Protein AF-A0A7U3GPY8-F1 (afdb_monomer)

Foldseek 3Di:
DVVVVVVVVVLQVLLVLLLLLLVLLQVVLVVQLVLLVVVLVVLVVVVVCCVVVVPDDDPVNVVVSVCSVVSVVLNVLSVVLNVLSVLSNVLSVCSNVDVDDDLVSLVSLLVSLVSSVVSVVVNVVPDDSPPVPDCRNVSSSVSSNVSSVVSNVVVVVLVPPPQPPWDFFDLVCLVVLLVCQQPPPLLPFAEEKEKEAQPCALLLLVSVCSSCVVNLVRYQEYEYEYAPPHCDPVRVVSVVVSQVVSVVVNYHYWYWHFDPVLSVVDPWIWMAGPRWIWTADHSSCRNNDRDIIGTDDRVVVVVSRVVRVVVTGTPVCPVVDPDD

pLDDT: mean 88.98, std 12.18, range [40.62, 98.38]

Structure (mmCIF, N/CA/C/O backbone):
data_AF-A0A7U3GPY8-F1
#
_entry.id   AF-A0A7U3GPY8-F1
#
loop_
_atom_site.group_PDB
_atom_site.id
_atom_site.type_symbol
_atom_site.label_atom_id
_atom_site.label_alt_id
_atom_site.label_comp_id
_atom_site.label_asym_id
_atom_site.label_entity_id
_atom_site.label_seq_id
_atom_site.pdbx_PDB_ins_code
_atom_site.Cartn_x
_atom_site.Cartn_y
_atom_site.Cartn_z
_atom_site.occupancy
_atom_site.B_iso_or_equiv
_atom_site.auth_seq_id
_atom_site.auth_comp_id
_atom_site.auth_asym_id
_atom_site.auth_atom_id
_atom_site.pdbx_PDB_model_num
ATOM 1 N N . MET A 1 1 ? 7.330 3.779 18.778 1.00 48.59 1 MET A N 1
ATOM 2 C CA . MET A 1 1 ? 7.758 5.033 18.104 1.00 48.59 1 MET A CA 1
ATOM 3 C C . MET A 1 1 ? 8.942 4.824 17.146 1.00 48.59 1 MET A C 1
ATOM 5 O O . MET A 1 1 ? 8.905 5.386 16.060 1.00 48.59 1 MET A O 1
ATOM 9 N N . GLN A 1 2 ? 9.934 3.977 17.469 1.00 42.12 2 GLN A N 1
ATOM 10 C CA . GLN A 1 2 ? 11.075 3.664 16.579 1.00 42.12 2 GLN A CA 1
ATOM 11 C C . GLN A 1 2 ? 10.687 3.025 15.224 1.00 42.12 2 GLN A C 1
ATOM 13 O O . GLN A 1 2 ? 11.275 3.368 14.202 1.00 42.12 2 GLN A O 1
ATOM 18 N N . ASP A 1 3 ? 9.637 2.199 15.172 1.00 51.53 3 ASP A N 1
ATOM 19 C CA . ASP A 1 3 ? 9.196 1.549 13.921 1.00 51.53 3 ASP A CA 1
ATOM 20 C C . ASP A 1 3 ? 8.605 2.495 12.865 1.00 51.53 3 ASP A C 1
ATOM 22 O O . ASP A 1 3 ? 8.633 2.199 11.669 1.00 51.53 3 ASP A O 1
ATOM 26 N N . ASN A 1 4 ? 8.081 3.653 13.275 1.00 49.34 4 ASN A N 1
ATOM 27 C CA . ASN A 1 4 ? 7.555 4.634 12.323 1.00 49.34 4 ASN A CA 1
ATOM 28 C C . ASN A 1 4 ? 8.672 5.485 11.702 1.00 49.34 4 ASN A C 1
ATOM 30 O O . ASN A 1 4 ? 8.526 5.940 10.569 1.00 49.34 4 ASN A O 1
ATOM 34 N N . LEU A 1 5 ? 9.803 5.644 12.399 1.00 56.28 5 LEU A N 1
ATOM 35 C CA . LEU A 1 5 ? 10.971 6.363 11.885 1.00 56.28 5 LEU A CA 1
ATOM 36 C C . LEU A 1 5 ? 11.730 5.534 10.836 1.00 56.28 5 LEU A C 1
ATOM 38 O O . LEU A 1 5 ? 12.141 6.078 9.810 1.00 56.28 5 LEU A O 1
ATOM 42 N N . SER A 1 6 ? 11.847 4.212 11.023 1.00 66.69 6 SER A N 1
ATOM 43 C CA . SER A 1 6 ? 12.538 3.343 10.054 1.00 66.69 6 SER A CA 1
ATOM 44 C C . SER A 1 6 ? 11.786 3.230 8.718 1.00 66.69 6 SER A C 1
ATOM 46 O O . SER A 1 6 ? 12.400 3.229 7.650 1.00 66.69 6 SER A O 1
ATOM 48 N N . LYS A 1 7 ? 10.444 3.214 8.753 1.00 67.44 7 LYS A N 1
ATOM 49 C CA . LYS A 1 7 ? 9.600 3.131 7.548 1.00 67.44 7 LYS A CA 1
ATOM 50 C C . LYS A 1 7 ? 9.721 4.361 6.646 1.00 67.44 7 LYS A C 1
ATOM 52 O O . LYS A 1 7 ? 9.674 4.204 5.429 1.00 67.44 7 LYS A O 1
ATOM 57 N N . GLY A 1 8 ? 9.876 5.556 7.220 1.00 73.94 8 GLY A N 1
ATOM 58 C CA . GLY A 1 8 ? 10.050 6.792 6.449 1.00 73.94 8 GLY A CA 1
ATOM 59 C C . GLY A 1 8 ? 11.396 6.851 5.724 1.00 73.94 8 GLY A C 1
ATOM 60 O O . GLY A 1 8 ? 11.444 7.196 4.546 1.00 73.94 8 GLY A O 1
ATOM 61 N N . SER A 1 9 ? 12.470 6.438 6.406 1.00 79.44 9 SER A N 1
ATOM 62 C CA . SER A 1 9 ? 13.831 6.448 5.854 1.00 79.44 9 SER A CA 1
ATOM 63 C C . SER A 1 9 ? 13.977 5.524 4.637 1.00 79.44 9 SER A C 1
ATOM 65 O O . SER A 1 9 ? 14.490 5.932 3.596 1.00 79.44 9 SER A O 1
ATOM 67 N N . ASN A 1 10 ? 13.432 4.304 4.716 1.00 84.88 10 ASN A N 1
ATOM 68 C CA . ASN A 1 10 ? 13.541 3.333 3.623 1.00 84.88 10 ASN A CA 1
ATOM 69 C C . ASN A 1 10 ? 12.823 3.795 2.344 1.00 84.88 10 ASN A C 1
ATOM 71 O O . ASN A 1 10 ? 13.328 3.568 1.248 1.00 84.88 10 ASN A O 1
ATOM 75 N N . HIS A 1 11 ? 11.676 4.475 2.469 1.00 86.31 11 HIS A N 1
ATOM 76 C CA . HIS A 1 11 ? 10.953 5.020 1.310 1.00 86.31 11 HIS A CA 1
ATOM 77 C C . HIS A 1 11 ? 11.729 6.127 0.607 1.00 86.31 11 HIS A C 1
ATOM 79 O O . HIS A 1 11 ? 11.820 6.127 -0.618 1.00 86.31 11 HIS A O 1
ATOM 85 N N . ALA A 1 12 ? 12.346 7.028 1.372 1.00 90.00 12 ALA A N 1
ATOM 86 C CA . ALA A 1 12 ? 13.169 8.088 0.805 1.00 90.00 12 ALA A CA 1
ATOM 87 C C . ALA A 1 12 ? 14.353 7.511 0.015 1.00 90.00 12 ALA A C 1
ATOM 89 O O . ALA A 1 12 ? 14.583 7.910 -1.124 1.00 90.00 12 ALA A O 1
ATOM 90 N N . ILE A 1 13 ? 15.057 6.520 0.574 1.00 92.44 13 ILE A N 1
ATOM 91 C CA . ILE A 1 13 ? 16.188 5.863 -0.100 1.00 92.44 13 ILE A CA 1
ATOM 92 C C . ILE A 1 13 ? 15.749 5.242 -1.434 1.00 92.44 13 ILE A C 1
ATOM 94 O O . ILE A 1 13 ? 16.441 5.408 -2.439 1.00 92.44 13 ILE A O 1
ATOM 98 N N . LEU A 1 14 ? 14.589 4.575 -1.477 1.00 92.69 14 LEU A N 1
ATOM 99 C CA . LEU A 1 14 ? 14.055 3.991 -2.713 1.00 92.69 14 LEU A CA 1
ATOM 100 C C . LEU A 1 14 ? 13.701 5.057 -3.752 1.00 92.69 14 LEU A C 1
ATOM 102 O O . LEU A 1 14 ? 14.066 4.908 -4.918 1.00 92.69 14 LEU A O 1
ATOM 106 N N . ALA A 1 15 ? 13.048 6.143 -3.330 1.00 94.00 15 ALA A N 1
ATOM 107 C CA . ALA A 1 15 ? 12.698 7.259 -4.203 1.00 94.00 15 ALA A CA 1
ATOM 108 C C . ALA A 1 15 ? 13.946 7.909 -4.820 1.00 94.00 15 ALA A C 1
ATOM 110 O O . ALA A 1 15 ? 14.018 8.066 -6.039 1.00 94.00 15 ALA A O 1
ATOM 111 N N . TYR 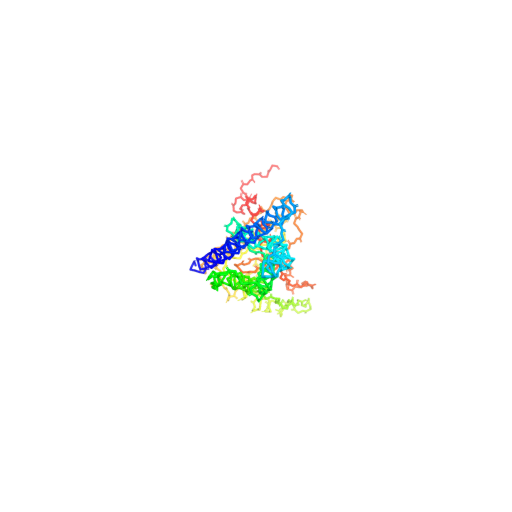A 1 16 ? 14.964 8.208 -4.006 1.00 95.75 16 TYR A N 1
ATOM 112 C CA . TYR A 1 16 ? 16.235 8.750 -4.493 1.00 95.75 16 TYR A CA 1
ATOM 113 C C . TYR A 1 16 ? 16.960 7.780 -5.426 1.00 95.75 16 TYR A C 1
ATOM 115 O O . TYR A 1 16 ? 17.493 8.210 -6.446 1.00 95.75 16 TYR A O 1
ATOM 123 N N . SER A 1 17 ? 16.945 6.481 -5.121 1.00 95.62 17 SER A N 1
ATOM 124 C CA . SER A 1 17 ? 17.581 5.466 -5.971 1.00 95.62 17 SER A CA 1
ATOM 125 C C . SER A 1 17 ? 16.910 5.381 -7.343 1.00 95.62 17 SER A C 1
ATOM 127 O O . SER A 1 17 ? 17.598 5.358 -8.361 1.00 95.62 17 SER A O 1
ATOM 129 N N . ALA A 1 18 ? 15.574 5.389 -7.386 1.00 96.19 18 ALA A N 1
ATOM 130 C CA . ALA A 1 18 ? 14.813 5.379 -8.633 1.00 96.19 18 ALA A CA 1
ATOM 131 C C . ALA A 1 18 ? 15.004 6.672 -9.443 1.00 96.19 18 ALA A C 1
ATOM 133 O O . ALA A 1 18 ? 15.190 6.622 -10.658 1.00 96.19 18 ALA A O 1
ATOM 134 N N . LEU A 1 19 ? 15.009 7.829 -8.773 1.00 97.12 19 LEU A N 1
ATOM 135 C CA . LEU A 1 19 ? 15.244 9.120 -9.418 1.00 97.12 19 LEU A CA 1
ATOM 136 C C . LEU A 1 19 ? 16.649 9.188 -10.030 1.00 97.12 19 LEU A C 1
ATOM 138 O O . LEU A 1 19 ? 16.802 9.585 -11.185 1.00 97.12 19 LEU A O 1
ATOM 142 N N . LEU A 1 20 ? 17.664 8.752 -9.279 1.00 97.38 20 LEU A N 1
ATOM 143 C CA . LEU A 1 20 ? 19.046 8.693 -9.745 1.00 97.38 20 LEU A CA 1
ATOM 144 C C . LEU A 1 20 ? 19.200 7.722 -10.923 1.00 97.38 20 LEU A C 1
ATOM 146 O O . LEU A 1 20 ? 19.876 8.056 -11.893 1.00 97.38 20 LEU A O 1
ATOM 150 N N . ALA A 1 21 ? 18.539 6.561 -10.875 1.00 97.62 21 ALA A N 1
ATOM 151 C CA . ALA A 1 21 ? 18.513 5.603 -11.979 1.00 97.62 21 ALA A CA 1
ATOM 152 C C . ALA A 1 21 ? 17.989 6.236 -13.277 1.00 97.62 21 ALA A C 1
ATOM 154 O O . ALA A 1 21 ? 18.652 6.161 -14.312 1.00 97.62 21 ALA A O 1
ATOM 155 N N . GLY A 1 22 ? 16.831 6.905 -13.215 1.00 97.06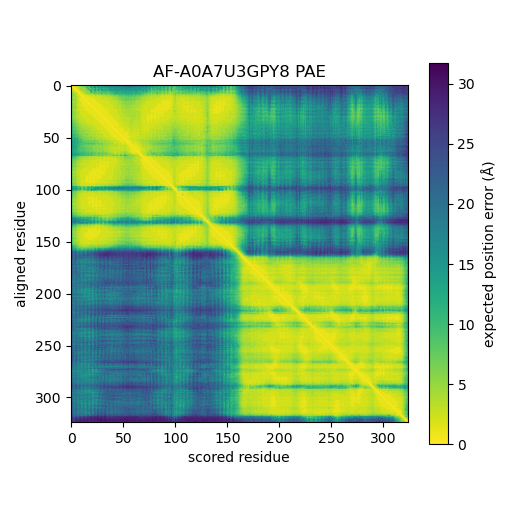 22 GLY A N 1
ATOM 156 C CA . GLY A 1 22 ? 16.253 7.606 -14.363 1.00 97.06 22 GLY A CA 1
ATOM 157 C C . GLY A 1 22 ? 17.126 8.757 -14.865 1.00 97.06 22 GLY A C 1
ATOM 158 O O . GLY A 1 22 ? 17.307 8.913 -16.068 1.00 97.06 22 GLY A O 1
ATOM 159 N N . PHE A 1 23 ? 17.732 9.522 -13.954 1.00 97.62 23 PHE A N 1
ATOM 160 C CA . PHE A 1 23 ? 18.622 10.626 -14.311 1.00 97.62 23 PHE A CA 1
ATOM 161 C C . PHE A 1 23 ? 19.884 10.146 -15.044 1.00 97.62 23 PHE A C 1
ATOM 163 O O . PHE A 1 23 ? 20.242 10.700 -16.083 1.00 97.62 23 PHE A O 1
ATOM 170 N N . ILE A 1 24 ? 20.524 9.078 -14.554 1.00 96.31 24 ILE A N 1
ATOM 171 C CA . ILE A 1 24 ? 21.674 8.450 -15.221 1.00 96.31 24 ILE A CA 1
ATOM 172 C C . ILE A 1 24 ? 21.273 7.931 -16.608 1.00 96.31 24 ILE A C 1
ATOM 174 O O . ILE A 1 24 ? 22.008 8.154 -17.572 1.00 96.31 24 ILE A O 1
ATOM 178 N N . ALA A 1 25 ? 20.114 7.273 -16.723 1.00 96.50 25 ALA A N 1
ATOM 179 C CA . ALA A 1 25 ? 19.605 6.776 -18.000 1.00 96.50 25 ALA A CA 1
ATOM 180 C C . ALA A 1 25 ? 19.389 7.919 -19.008 1.00 96.50 25 ALA A C 1
ATOM 182 O O . ALA A 1 25 ? 19.858 7.824 -20.139 1.00 96.50 25 ALA A O 1
ATOM 183 N N . MET A 1 26 ? 18.774 9.031 -18.586 1.00 97.31 26 MET A N 1
ATOM 184 C CA . MET A 1 26 ? 18.559 10.207 -19.438 1.00 97.31 26 MET A CA 1
ATOM 185 C C . MET A 1 26 ? 19.869 10.852 -19.895 1.00 97.31 26 MET A C 1
ATOM 187 O O . MET A 1 26 ? 20.029 11.135 -21.078 1.00 97.31 26 MET A O 1
ATOM 191 N N . LEU A 1 27 ? 20.819 11.079 -18.980 1.00 95.50 27 LEU A N 1
ATOM 192 C CA . LEU A 1 27 ? 22.122 11.650 -19.343 1.00 95.50 27 LEU A CA 1
ATOM 193 C C . LEU A 1 27 ? 22.871 10.763 -20.342 1.00 95.50 27 LEU A C 1
ATOM 195 O O . LEU A 1 27 ? 23.471 11.270 -21.288 1.00 95.50 27 LEU A O 1
ATOM 199 N N . SER A 1 28 ? 22.812 9.447 -20.136 1.00 93.81 28 SER A N 1
ATOM 200 C CA . SER A 1 28 ? 23.431 8.473 -21.035 1.00 93.81 28 SER A CA 1
ATOM 201 C C . SER A 1 28 ? 22.791 8.517 -22.421 1.00 93.81 28 SER A C 1
ATOM 203 O O . SER A 1 28 ? 23.498 8.555 -23.423 1.00 93.81 28 SER A O 1
ATOM 205 N N . ASP A 1 29 ? 21.460 8.554 -22.482 1.00 95.25 29 ASP A N 1
ATOM 206 C CA . ASP A 1 29 ? 20.716 8.615 -23.737 1.00 95.25 29 ASP A CA 1
ATOM 207 C C . ASP A 1 29 ? 21.015 9.895 -24.532 1.00 95.25 29 ASP A C 1
ATOM 209 O O . ASP A 1 29 ? 21.385 9.824 -25.704 1.00 95.25 29 ASP A O 1
ATOM 213 N N . PHE A 1 30 ? 20.981 11.065 -23.881 1.00 95.56 30 PHE A N 1
ATOM 214 C CA . PHE A 1 30 ? 21.333 12.331 -24.532 1.00 95.56 30 PHE A CA 1
ATOM 215 C C . PHE A 1 30 ? 22.766 12.342 -25.060 1.00 95.56 30 PHE A C 1
ATOM 217 O O . PHE A 1 30 ? 23.016 12.847 -26.156 1.00 95.56 30 PHE A O 1
ATOM 224 N N . TYR A 1 31 ? 23.702 11.765 -24.308 1.00 93.50 31 TYR A N 1
ATOM 225 C CA . TYR A 1 31 ? 25.086 11.636 -24.743 1.00 93.50 31 TYR A CA 1
ATOM 226 C C . TYR A 1 31 ? 25.205 10.791 -26.022 1.00 93.50 31 TYR A C 1
ATOM 228 O O . TYR A 1 31 ? 25.832 11.223 -26.993 1.00 93.50 31 TYR A O 1
ATOM 236 N N . TYR A 1 32 ? 24.559 9.620 -26.064 1.00 93.06 32 TYR A N 1
ATOM 237 C CA . TYR A 1 32 ? 24.559 8.770 -27.256 1.00 93.06 32 TYR A CA 1
ATOM 238 C C . TYR A 1 32 ? 23.877 9.445 -28.445 1.00 93.06 32 TYR A C 1
ATOM 240 O O . TYR A 1 32 ? 24.425 9.437 -29.550 1.00 93.06 32 TYR A O 1
ATOM 248 N N . MET A 1 33 ? 22.730 10.086 -28.216 1.00 94.69 33 MET A N 1
ATOM 249 C CA . MET A 1 33 ? 22.005 10.824 -29.246 1.00 94.69 33 MET A CA 1
ATOM 250 C C . MET A 1 33 ? 22.871 11.939 -29.841 1.00 94.69 33 MET A C 1
ATOM 252 O O . MET A 1 33 ? 22.916 12.086 -31.062 1.00 94.69 33 MET A O 1
ATOM 256 N N . GLN A 1 34 ? 23.607 12.688 -29.012 1.00 94.19 34 GLN A N 1
ATOM 257 C CA . GLN A 1 34 ? 24.506 13.750 -29.465 1.00 94.19 34 GLN A CA 1
ATOM 258 C C . GLN A 1 34 ? 25.639 13.207 -30.344 1.00 94.19 34 GLN A C 1
ATOM 260 O O . GLN A 1 34 ? 25.865 13.725 -31.440 1.00 94.19 34 GLN A O 1
ATOM 265 N N . ILE A 1 35 ? 26.335 12.157 -29.895 1.00 91.62 35 ILE A N 1
ATOM 266 C CA . ILE A 1 35 ? 27.461 11.570 -30.638 1.00 91.62 35 ILE A CA 1
ATOM 267 C C . ILE A 1 35 ? 27.006 10.981 -31.967 1.00 91.62 35 ILE A C 1
ATOM 269 O O . ILE A 1 35 ? 27.618 11.234 -33.005 1.00 91.62 35 ILE A O 1
ATOM 273 N N . LEU A 1 36 ? 25.925 10.206 -31.952 1.00 92.12 36 LEU A N 1
ATOM 274 C CA . LEU A 1 36 ? 25.410 9.571 -33.157 1.00 92.12 36 LEU A CA 1
ATOM 275 C C . LEU A 1 36 ? 24.860 10.608 -34.142 1.00 92.12 36 LEU A C 1
ATOM 277 O O . LEU A 1 36 ? 25.140 10.517 -35.336 1.00 92.12 36 LEU A O 1
ATOM 281 N N . SER A 1 37 ? 24.159 11.636 -33.656 1.00 92.44 37 SER A N 1
ATOM 282 C CA . SER A 1 37 ? 23.660 12.726 -34.506 1.00 92.44 37 SER A CA 1
ATOM 283 C C . SER A 1 37 ? 24.797 13.503 -35.165 1.00 92.44 37 SER A C 1
ATOM 285 O O . SER A 1 37 ? 24.710 13.818 -36.353 1.00 92.44 37 SER A O 1
ATOM 287 N N . TYR A 1 38 ? 25.882 13.771 -34.430 1.00 92.38 38 TYR A N 1
ATOM 288 C CA . TYR A 1 38 ? 27.077 14.399 -34.992 1.00 92.38 38 TYR A CA 1
ATOM 289 C C . TYR A 1 38 ? 27.682 13.543 -36.113 1.00 92.38 38 TYR A C 1
ATOM 291 O O . TYR A 1 38 ? 27.933 14.051 -37.206 1.00 92.38 38 TYR A O 1
ATOM 299 N N . SER A 1 39 ? 27.829 12.236 -35.882 1.00 89.75 39 SER A N 1
ATOM 300 C CA . SER A 1 39 ? 28.343 11.291 -36.880 1.00 89.75 39 SER A CA 1
ATOM 301 C C . SER A 1 39 ? 27.469 11.234 -38.139 1.00 89.75 39 SER A C 1
ATOM 303 O O . SER A 1 39 ? 27.991 11.308 -39.251 1.00 89.75 39 SER A O 1
ATOM 305 N N . VAL A 1 40 ? 26.138 11.178 -37.994 1.00 91.00 40 VAL A N 1
ATOM 306 C CA . VAL A 1 40 ? 25.209 11.215 -39.140 1.00 91.00 40 VAL A CA 1
ATOM 307 C C . VAL A 1 40 ? 25.319 12.536 -39.902 1.00 91.00 40 VAL A C 1
ATOM 309 O O . VAL A 1 40 ? 25.336 12.531 -41.133 1.00 91.00 40 VAL A O 1
ATOM 312 N N . GLY A 1 41 ? 25.394 13.664 -39.192 1.00 90.62 41 GLY A N 1
ATOM 313 C CA . GLY A 1 41 ? 25.529 14.988 -39.800 1.00 90.62 41 GLY A CA 1
ATOM 314 C C . GLY A 1 41 ? 26.815 15.127 -40.613 1.00 90.62 41 GLY A C 1
ATOM 315 O O . GLY A 1 41 ? 26.770 15.584 -41.755 1.00 90.62 41 GLY A O 1
ATOM 316 N N . LEU A 1 42 ? 27.939 14.664 -40.060 1.00 91.00 42 LEU A N 1
ATOM 317 C CA . LEU A 1 42 ? 29.237 14.658 -40.734 1.00 91.00 42 LEU A CA 1
ATOM 318 C C . LEU A 1 42 ? 29.185 13.814 -42.010 1.00 91.00 42 LEU A C 1
ATOM 320 O O . LEU A 1 42 ? 29.552 14.303 -43.078 1.00 91.00 42 LEU A O 1
ATOM 324 N N . VAL A 1 43 ? 28.682 12.579 -41.921 1.00 90.44 43 VAL A N 1
ATOM 325 C CA . VAL A 1 43 ? 28.576 11.682 -43.080 1.00 90.44 43 VAL A CA 1
ATOM 326 C C . VAL A 1 43 ? 27.706 12.303 -44.173 1.00 90.44 43 VAL A C 1
ATOM 328 O O . VAL A 1 43 ? 28.145 12.380 -45.320 1.00 90.44 43 VAL A O 1
ATOM 331 N N . LYS A 1 44 ? 26.520 12.819 -43.822 1.00 90.44 44 LYS A N 1
ATOM 332 C CA . LYS A 1 44 ? 25.635 13.488 -44.787 1.00 90.44 44 LYS A CA 1
ATOM 333 C C . LYS A 1 44 ? 26.303 14.701 -45.438 1.00 90.44 44 LYS A C 1
ATOM 335 O O . LYS A 1 44 ? 26.198 14.870 -46.650 1.00 90.44 44 LYS A O 1
ATOM 340 N N . GLY A 1 45 ? 27.023 15.510 -44.660 1.00 92.62 45 GLY A N 1
ATOM 341 C CA . GLY A 1 45 ? 27.769 16.662 -45.166 1.00 92.62 45 GLY A CA 1
ATOM 342 C C . GLY A 1 45 ? 28.842 16.268 -46.183 1.00 92.62 45 GLY A C 1
ATOM 343 O O . GLY A 1 45 ? 28.887 16.834 -47.274 1.00 92.62 45 GLY A O 1
ATOM 344 N N . ILE A 1 46 ? 29.647 15.246 -45.868 1.00 92.62 46 ILE A N 1
ATOM 345 C CA . ILE A 1 46 ? 30.662 14.718 -46.790 1.00 92.62 46 ILE A CA 1
ATOM 346 C C . ILE A 1 46 ? 30.009 14.185 -48.069 1.00 92.62 46 ILE A C 1
ATOM 348 O O . ILE A 1 46 ? 30.460 14.522 -49.162 1.00 92.62 46 ILE A O 1
ATOM 352 N N . THR A 1 47 ? 28.933 13.397 -47.966 1.00 91.00 47 THR A N 1
ATOM 353 C CA . THR A 1 47 ? 28.246 12.858 -49.154 1.00 91.00 47 THR A CA 1
ATOM 354 C C . THR A 1 47 ? 27.666 13.954 -50.041 1.00 9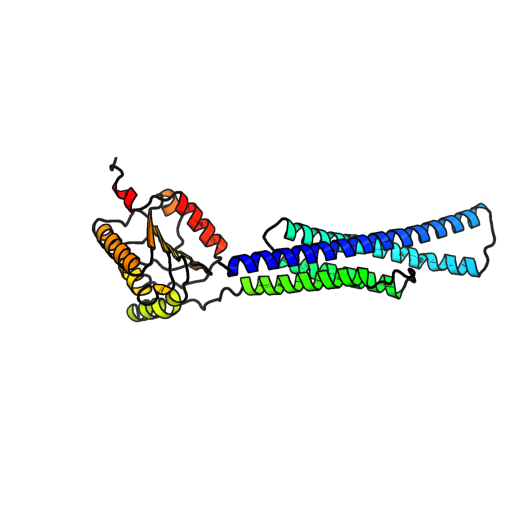1.00 47 THR A C 1
ATOM 356 O O . THR A 1 47 ? 27.767 13.860 -51.266 1.00 91.00 47 THR A O 1
ATOM 359 N N . SER A 1 48 ? 27.111 15.013 -49.445 1.00 93.88 48 SER A N 1
ATOM 360 C CA . SER A 1 48 ? 26.608 16.163 -50.195 1.00 93.88 48 SER A CA 1
ATOM 361 C C . SER A 1 48 ? 27.738 16.880 -50.928 1.00 93.88 48 SER A C 1
ATOM 363 O O . SER A 1 48 ? 27.601 17.120 -52.121 1.00 93.88 48 SER A O 1
ATOM 365 N N . MET A 1 49 ? 28.881 17.128 -50.274 1.00 94.62 49 MET A N 1
ATOM 366 C CA . MET A 1 49 ? 30.040 17.751 -50.928 1.00 94.62 49 MET A CA 1
ATOM 367 C C . MET A 1 49 ? 30.604 16.893 -52.065 1.00 94.62 49 MET A C 1
ATOM 369 O O . MET A 1 49 ? 30.900 17.411 -53.137 1.00 94.62 49 MET A O 1
ATOM 373 N N . ILE A 1 50 ? 30.731 15.578 -51.867 1.00 94.81 50 ILE A N 1
ATOM 374 C CA . ILE A 1 50 ? 31.190 14.662 -52.921 1.00 94.81 50 ILE A CA 1
ATOM 375 C C . ILE A 1 50 ? 30.289 14.771 -54.156 1.00 94.81 50 ILE A C 1
ATOM 377 O O . ILE A 1 50 ? 30.790 14.856 -55.276 1.00 94.81 50 ILE A O 1
ATOM 381 N N . THR A 1 51 ? 28.972 14.802 -53.935 1.00 94.62 51 THR A N 1
ATOM 382 C CA . THR A 1 51 ? 27.966 14.874 -55.002 1.00 94.62 51 THR A CA 1
ATOM 383 C C . THR A 1 51 ? 27.968 16.239 -55.692 1.00 94.62 51 THR A C 1
ATOM 385 O O . THR A 1 51 ? 27.950 16.306 -56.916 1.00 94.62 51 THR A O 1
ATOM 388 N N . GLU A 1 52 ? 28.023 17.327 -54.922 1.00 97.06 52 GLU A N 1
ATOM 389 C CA . GLU A 1 52 ? 27.984 18.706 -55.423 1.00 97.06 52 GLU A CA 1
ATOM 390 C C . GLU A 1 52 ? 29.225 19.062 -56.252 1.00 97.06 52 GLU A C 1
ATOM 392 O O . GLU A 1 52 ? 29.110 19.679 -57.309 1.00 97.06 52 GLU A O 1
ATOM 397 N N . TYR A 1 53 ? 30.407 18.623 -55.813 1.00 97.12 53 TYR A N 1
ATOM 398 C CA . TYR A 1 53 ? 31.682 18.915 -56.477 1.00 97.12 53 TYR A CA 1
ATOM 399 C C . TYR A 1 53 ? 32.167 17.790 -57.407 1.00 97.12 53 TYR A C 1
ATOM 401 O O . TYR A 1 53 ? 33.273 17.873 -57.939 1.00 97.12 53 TYR A O 1
ATOM 409 N N . ASN A 1 54 ? 31.358 16.744 -57.613 1.00 96.12 54 ASN A N 1
ATOM 410 C CA . ASN A 1 54 ? 31.662 15.585 -58.460 1.00 96.12 54 ASN A CA 1
ATOM 411 C C . ASN A 1 54 ? 33.024 14.923 -58.140 1.00 96.12 54 ASN A C 1
ATOM 413 O O . ASN A 1 54 ? 33.797 14.551 -59.026 1.00 96.12 54 ASN A O 1
ATOM 417 N N . ILE A 1 55 ? 33.342 14.817 -56.847 1.00 96.75 55 ILE A N 1
ATOM 418 C CA . ILE A 1 55 ? 34.604 14.252 -56.352 1.00 96.75 55 ILE A CA 1
ATOM 419 C C . ILE A 1 55 ? 34.530 12.724 -56.449 1.00 96.75 55 ILE A C 1
ATOM 421 O O . ILE A 1 55 ? 33.525 12.126 -56.083 1.00 96.75 55 ILE A O 1
ATOM 425 N N . THR A 1 56 ? 35.599 12.058 -56.892 1.00 96.25 56 THR A N 1
ATOM 426 C CA . THR A 1 56 ? 35.684 10.586 -56.838 1.00 96.25 56 THR A CA 1
ATOM 427 C C . THR A 1 56 ? 36.288 10.157 -55.493 1.00 96.25 56 THR A C 1
ATOM 429 O O . THR A 1 56 ? 37.485 10.369 -55.284 1.00 96.25 56 THR A O 1
ATOM 432 N N . PRO A 1 57 ? 35.505 9.604 -54.546 1.00 93.88 57 PRO A N 1
ATOM 433 C CA . PRO A 1 57 ? 36.016 9.239 -53.226 1.00 93.88 57 PRO A CA 1
ATOM 434 C C . PRO A 1 57 ? 36.953 8.027 -53.293 1.00 93.88 57 PRO A C 1
ATOM 436 O O . PRO A 1 57 ? 36.824 7.165 -54.161 1.00 93.88 57 PRO A O 1
ATOM 439 N N . SER A 1 58 ? 37.874 7.920 -52.333 1.00 95.06 58 SER A N 1
ATOM 440 C CA . SER A 1 58 ? 38.679 6.707 -52.165 1.00 95.06 58 SER A CA 1
ATOM 441 C C . SER A 1 58 ? 37.809 5.526 -51.715 1.00 95.06 58 SER A C 1
ATOM 443 O O . SER A 1 58 ? 36.812 5.708 -51.015 1.00 95.06 58 SER A O 1
ATOM 445 N N . ASN A 1 59 ? 38.226 4.294 -52.031 1.00 92.44 59 ASN A N 1
ATOM 446 C CA . ASN A 1 59 ? 37.531 3.075 -51.583 1.00 92.44 59 ASN A CA 1
ATOM 447 C C . ASN A 1 59 ? 37.388 3.002 -50.053 1.00 92.44 59 ASN A C 1
ATOM 449 O O . ASN A 1 59 ? 36.388 2.503 -49.548 1.00 92.44 59 ASN A O 1
ATOM 453 N N . THR A 1 60 ? 38.370 3.528 -49.315 1.00 90.94 60 THR A N 1
ATOM 454 C CA . THR A 1 60 ? 38.328 3.614 -47.849 1.00 90.94 60 THR A CA 1
ATOM 455 C C . THR A 1 60 ? 37.229 4.552 -47.362 1.00 90.94 60 THR A C 1
ATOM 457 O O . THR A 1 60 ? 36.458 4.177 -46.485 1.00 90.94 60 THR A O 1
ATOM 460 N N . LEU A 1 61 ? 37.108 5.740 -47.961 1.00 89.06 61 LEU A N 1
ATOM 461 C CA . LEU A 1 61 ? 36.053 6.690 -47.625 1.00 89.06 61 LEU A CA 1
ATOM 462 C C . LEU A 1 61 ? 34.679 6.128 -47.999 1.00 89.06 61 LEU A C 1
ATOM 464 O O . LEU A 1 61 ? 33.743 6.236 -47.218 1.00 89.06 61 LEU A O 1
ATOM 468 N N . LEU A 1 62 ? 34.568 5.477 -49.159 1.00 86.75 62 LEU A N 1
ATOM 469 C CA . LEU A 1 62 ? 33.324 4.856 -49.609 1.00 86.75 62 LEU A CA 1
ATOM 470 C C . LEU A 1 62 ? 32.855 3.745 -48.653 1.00 86.75 62 LEU A C 1
ATOM 472 O O . LEU A 1 62 ? 31.665 3.663 -48.356 1.00 86.75 62 LEU A O 1
ATOM 476 N N . ALA A 1 63 ? 33.786 2.940 -48.130 1.00 85.69 63 ALA A N 1
ATOM 477 C CA . ALA A 1 63 ? 33.502 1.931 -47.111 1.00 85.69 63 ALA A CA 1
ATOM 478 C C . ALA A 1 63 ? 33.053 2.558 -45.777 1.00 85.69 63 ALA A C 1
ATOM 480 O O . ALA A 1 63 ? 32.073 2.117 -45.191 1.00 85.69 63 ALA A O 1
ATOM 481 N N . SER A 1 64 ? 33.692 3.639 -45.318 1.00 83.88 64 SER A N 1
ATOM 482 C CA . SER A 1 64 ? 33.239 4.346 -44.107 1.00 83.88 64 SER A CA 1
ATOM 483 C C . SER A 1 64 ? 31.872 5.019 -44.285 1.00 83.88 64 SER A C 1
ATOM 485 O O . SER A 1 64 ? 31.091 5.114 -43.342 1.00 83.88 64 SER A O 1
ATOM 487 N N . LEU A 1 65 ? 31.556 5.483 -45.496 1.00 83.31 65 LEU A N 1
ATOM 488 C CA . LEU A 1 65 ? 30.257 6.074 -45.814 1.00 83.31 65 LEU A CA 1
ATOM 489 C C . LEU A 1 65 ? 29.146 5.018 -45.929 1.00 83.31 65 LEU A C 1
ATOM 491 O O . LEU A 1 65 ? 27.994 5.326 -45.621 1.00 83.31 65 LEU A O 1
ATOM 495 N N . SER A 1 66 ? 29.449 3.782 -46.337 1.00 77.38 66 SER A N 1
ATOM 496 C CA . SER A 1 66 ? 28.444 2.713 -46.442 1.00 77.38 66 SER A CA 1
ATOM 497 C C . SER A 1 66 ? 27.98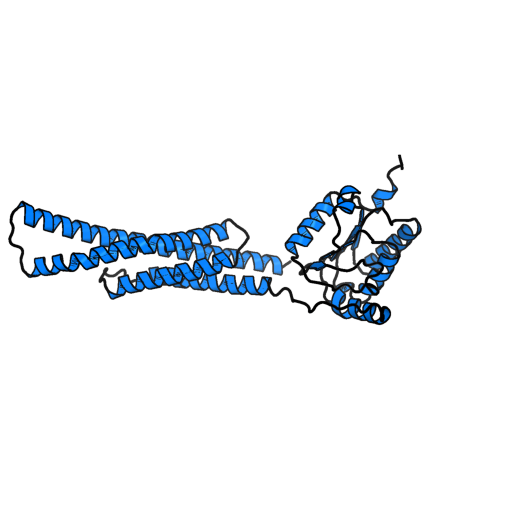4 2.181 -45.075 1.00 77.38 66 SER A C 1
ATOM 499 O O . SER A 1 66 ? 26.820 1.799 -44.927 1.00 77.38 66 SER A O 1
ATOM 501 N N . GLU A 1 67 ? 28.826 2.278 -44.040 1.00 82.44 67 GLU A N 1
ATOM 502 C CA . GLU A 1 67 ? 28.461 1.997 -42.639 1.00 82.44 67 GLU A CA 1
ATOM 503 C C . GLU A 1 67 ? 27.456 3.012 -42.049 1.00 82.44 67 GLU A C 1
ATOM 505 O O . GLU A 1 67 ? 26.887 2.794 -40.978 1.00 82.44 67 GLU A O 1
ATOM 510 N N . SER A 1 68 ? 27.158 4.106 -42.760 1.00 80.19 68 SER A N 1
ATOM 511 C CA . SER A 1 68 ? 26.231 5.154 -42.302 1.00 80.19 68 SER A CA 1
ATOM 512 C C . SER A 1 68 ? 24.811 4.666 -42.020 1.00 80.19 68 SER A C 1
ATOM 514 O O . SER A 1 68 ? 24.138 5.214 -41.146 1.00 80.19 68 SER A O 1
ATOM 516 N N . SER A 1 69 ? 24.359 3.617 -42.712 1.00 84.00 69 SER A N 1
ATOM 517 C CA . SER A 1 69 ? 23.047 3.005 -42.475 1.00 84.00 69 SER A CA 1
ATOM 518 C C . SER A 1 69 ? 22.923 2.454 -41.050 1.00 84.00 69 SER A C 1
ATOM 520 O O . SER A 1 69 ? 21.901 2.666 -40.397 1.00 84.00 69 SER A O 1
ATOM 522 N N . ALA A 1 70 ? 23.990 1.845 -40.526 1.00 86.75 70 ALA A N 1
ATOM 523 C CA . ALA A 1 70 ? 24.038 1.361 -39.153 1.00 86.75 70 ALA A CA 1
ATOM 524 C C . ALA A 1 70 ? 23.969 2.530 -38.157 1.00 86.75 70 ALA A C 1
ATOM 526 O O . ALA A 1 70 ? 23.204 2.478 -37.197 1.00 86.75 70 ALA A O 1
ATOM 527 N N . VAL A 1 71 ? 24.695 3.626 -38.410 1.00 86.81 71 VAL A N 1
ATOM 528 C CA . VAL A 1 71 ? 24.671 4.818 -37.540 1.00 86.81 71 VAL A CA 1
ATOM 529 C C . VAL A 1 71 ? 23.271 5.439 -37.489 1.00 86.81 71 VAL A C 1
ATOM 531 O O . VAL A 1 71 ? 22.807 5.840 -36.422 1.00 86.81 71 VAL A O 1
ATOM 534 N N . VAL A 1 72 ? 22.556 5.474 -38.617 1.00 88.75 72 VAL A N 1
ATOM 535 C CA . VAL A 1 72 ? 21.158 5.930 -38.648 1.00 88.75 72 VAL A CA 1
ATOM 536 C C . VAL A 1 72 ? 20.273 5.029 -37.785 1.00 88.75 72 VAL A C 1
ATOM 538 O O . VAL A 1 72 ? 19.460 5.548 -37.021 1.00 88.75 72 VAL A O 1
ATOM 541 N N . ILE A 1 73 ? 20.435 3.705 -37.848 1.00 92.19 73 ILE A N 1
ATOM 542 C CA . ILE A 1 73 ? 19.699 2.770 -36.981 1.00 92.19 73 ILE A CA 1
ATOM 543 C C . ILE A 1 73 ? 20.019 3.037 -35.502 1.00 92.19 73 ILE A C 1
ATOM 545 O O . ILE A 1 73 ? 19.097 3.123 -34.694 1.00 92.19 73 ILE A O 1
ATOM 549 N N . ALA A 1 74 ? 21.288 3.262 -35.150 1.00 92.75 74 ALA A N 1
ATOM 550 C CA . ALA A 1 74 ? 21.690 3.595 -33.783 1.00 92.75 74 ALA A CA 1
ATOM 551 C C . ALA A 1 74 ? 20.994 4.859 -33.256 1.00 92.75 74 ALA A C 1
ATOM 553 O O . ALA A 1 74 ? 20.515 4.874 -32.123 1.00 92.75 74 ALA A O 1
ATOM 554 N N . VAL A 1 75 ? 20.878 5.907 -34.081 1.00 94.12 75 VAL A N 1
ATOM 555 C CA . VAL A 1 75 ? 20.132 7.124 -33.716 1.00 94.12 75 VAL A CA 1
ATOM 556 C C . VAL A 1 75 ? 18.674 6.786 -33.388 1.00 94.12 75 VAL A C 1
ATOM 558 O O . VAL A 1 75 ? 18.148 7.230 -32.368 1.00 94.12 75 VAL A O 1
ATOM 561 N N . HIS A 1 76 ? 18.018 5.957 -34.203 1.00 95.19 76 HIS A N 1
ATOM 562 C CA . HIS A 1 76 ? 16.640 5.537 -33.931 1.00 95.19 76 HIS A CA 1
ATOM 563 C C . HIS A 1 76 ? 16.531 4.742 -32.626 1.00 95.19 76 HIS A C 1
ATOM 565 O O . HIS A 1 76 ? 15.589 4.963 -31.868 1.00 95.19 76 HIS A O 1
ATOM 571 N N . ILE A 1 77 ? 17.506 3.879 -32.324 1.00 95.75 77 ILE A N 1
ATOM 572 C CA . ILE A 1 77 ? 17.560 3.158 -31.045 1.00 95.75 77 ILE A CA 1
ATOM 573 C C . ILE A 1 77 ? 17.598 4.150 -29.873 1.00 95.75 77 ILE A C 1
ATOM 575 O O . ILE A 1 77 ? 16.807 3.993 -28.946 1.00 95.75 77 ILE A O 1
ATOM 579 N N . THR A 1 78 ? 18.420 5.207 -29.932 1.00 96.06 78 THR A N 1
ATOM 580 C CA . THR A 1 78 ? 18.454 6.230 -28.863 1.00 96.06 78 THR A CA 1
ATOM 581 C C . THR A 1 78 ? 17.121 6.968 -28.706 1.00 96.06 78 THR A C 1
ATOM 583 O O . THR A 1 78 ? 16.618 7.130 -27.599 1.00 96.06 78 THR A O 1
ATOM 586 N N . TYR A 1 79 ? 16.433 7.304 -29.802 1.00 96.56 79 TYR A N 1
ATOM 587 C CA . TYR A 1 79 ? 15.087 7.886 -29.705 1.00 96.56 79 TYR A CA 1
ATOM 588 C C . TYR A 1 79 ? 14.068 6.950 -29.042 1.00 96.56 79 TYR A C 1
ATOM 590 O O . TYR A 1 79 ? 13.165 7.421 -28.350 1.00 96.56 79 TYR A O 1
ATOM 598 N N . VAL A 1 80 ? 14.208 5.634 -29.229 1.00 97.75 80 VAL A N 1
ATOM 599 C CA . VAL A 1 80 ? 13.366 4.629 -28.562 1.00 97.75 80 VAL A CA 1
ATOM 600 C C . VAL A 1 80 ? 13.768 4.439 -27.096 1.00 97.75 80 VAL A C 1
ATOM 602 O O . VAL A 1 80 ? 12.906 4.149 -26.271 1.00 97.75 80 VAL A O 1
ATOM 605 N N . MET A 1 81 ? 15.038 4.635 -26.737 1.00 97.69 81 MET A N 1
ATOM 606 C CA . MET A 1 81 ? 15.521 4.582 -25.352 1.00 97.69 81 MET A CA 1
ATOM 607 C C . MET A 1 81 ? 14.982 5.739 -24.495 1.00 97.69 81 MET A C 1
ATOM 609 O O . MET A 1 81 ? 14.592 5.512 -23.343 1.00 97.69 81 MET A O 1
ATOM 613 N N . LEU A 1 82 ? 14.897 6.949 -25.056 1.00 97.38 82 LEU A N 1
ATOM 614 C CA . LEU A 1 82 ? 14.442 8.164 -24.371 1.00 97.38 82 LEU A CA 1
ATOM 615 C C . LEU A 1 82 ? 13.132 8.015 -23.566 1.00 97.38 82 LEU A C 1
ATOM 617 O O . LEU A 1 82 ? 13.129 8.366 -22.381 1.00 97.38 82 LEU A O 1
ATOM 621 N N . PRO A 1 83 ? 12.009 7.503 -24.120 1.00 98.19 83 PRO A N 1
ATOM 622 C CA . PRO A 1 83 ? 10.773 7.352 -23.354 1.00 98.19 83 PRO A CA 1
ATOM 623 C C . PRO A 1 83 ? 10.933 6.427 -22.142 1.00 98.19 83 PRO A C 1
ATOM 625 O O . PRO A 1 83 ? 10.349 6.705 -21.096 1.00 98.19 83 PRO A O 1
ATOM 628 N N . PHE A 1 84 ? 11.751 5.371 -22.221 1.00 98.12 84 PHE A N 1
ATOM 629 C CA . PHE A 1 84 ? 11.996 4.493 -21.071 1.00 98.12 84 PHE A CA 1
ATOM 630 C C . PHE A 1 84 ? 12.803 5.200 -19.980 1.00 98.12 84 PHE A C 1
ATOM 632 O O . PHE A 1 84 ? 12.443 5.101 -18.805 1.00 98.12 84 PHE A O 1
ATOM 639 N N . ALA A 1 85 ? 13.824 5.976 -20.355 1.00 97.88 85 ALA A N 1
ATOM 640 C CA . ALA A 1 85 ? 14.578 6.801 -19.411 1.00 97.88 85 ALA A CA 1
ATOM 641 C C . ALA A 1 85 ? 13.684 7.850 -18.722 1.00 97.88 85 ALA A C 1
ATOM 643 O O . ALA A 1 85 ? 13.738 8.011 -17.500 1.00 97.88 85 ALA A O 1
ATOM 644 N N . LEU A 1 86 ? 12.800 8.507 -19.482 1.00 97.75 86 LEU A N 1
ATOM 645 C CA . LEU A 1 86 ? 11.823 9.462 -18.951 1.00 97.75 86 LEU A CA 1
ATOM 646 C C . LEU A 1 86 ? 10.827 8.801 -17.992 1.00 97.75 86 LEU A C 1
ATOM 648 O O . LEU A 1 86 ? 10.543 9.363 -16.936 1.00 97.75 86 LEU A O 1
ATOM 652 N N . ILE A 1 87 ? 10.326 7.602 -18.313 1.00 97.75 87 ILE A N 1
ATOM 653 C CA . ILE A 1 87 ? 9.442 6.837 -17.418 1.00 97.75 87 ILE A CA 1
ATOM 654 C C . ILE A 1 87 ? 10.163 6.507 -16.107 1.00 97.75 87 ILE A C 1
ATOM 656 O O . ILE A 1 87 ? 9.593 6.704 -15.034 1.00 97.75 87 ILE A O 1
ATOM 660 N N . MET A 1 88 ? 11.416 6.043 -16.172 1.00 98.00 88 MET A N 1
ATOM 661 C CA . MET A 1 88 ? 12.218 5.759 -14.976 1.00 98.00 88 MET A CA 1
ATOM 662 C C . MET A 1 88 ? 12.367 7.008 -14.096 1.00 98.00 88 MET A C 1
ATOM 664 O O . MET A 1 88 ? 12.124 6.946 -12.889 1.00 98.00 88 MET A O 1
ATOM 668 N N . PHE A 1 89 ? 12.700 8.153 -14.699 1.00 97.44 89 PHE A N 1
ATOM 669 C CA . PHE A 1 89 ? 12.843 9.423 -13.986 1.00 97.44 89 PHE A CA 1
ATOM 670 C C . PHE A 1 89 ? 11.517 9.896 -13.373 1.00 97.44 89 PHE A C 1
ATOM 672 O O . PHE A 1 89 ? 11.471 10.262 -12.198 1.00 97.44 89 PHE A O 1
ATOM 679 N N . ALA A 1 90 ? 10.421 9.830 -14.135 1.00 96.38 90 ALA A N 1
ATOM 680 C CA . ALA A 1 90 ? 9.093 10.226 -13.680 1.00 96.38 90 ALA A CA 1
ATOM 681 C C . ALA A 1 90 ? 8.614 9.380 -12.491 1.00 96.38 90 ALA A C 1
ATOM 683 O O . ALA A 1 90 ? 8.081 9.934 -11.533 1.00 96.38 90 ALA A O 1
ATOM 684 N N . ILE A 1 91 ? 8.847 8.062 -12.504 1.00 95.88 91 ILE A N 1
ATOM 685 C CA . ILE A 1 91 ? 8.518 7.186 -11.369 1.00 95.88 91 ILE A CA 1
ATOM 686 C C . ILE A 1 91 ? 9.298 7.606 -10.118 1.00 95.88 91 ILE A C 1
ATOM 688 O O . ILE A 1 91 ? 8.701 7.744 -9.049 1.00 95.88 91 ILE A O 1
ATOM 692 N N . GLY A 1 92 ? 10.603 7.869 -10.252 1.00 95.06 92 GLY A N 1
ATOM 693 C CA . GLY A 1 92 ? 11.426 8.370 -9.150 1.00 95.06 92 GLY A CA 1
ATOM 694 C C . GLY A 1 92 ? 10.919 9.702 -8.587 1.00 95.06 92 GLY A C 1
ATOM 695 O O . GLY A 1 92 ? 10.805 9.857 -7.372 1.00 95.06 92 GLY A O 1
ATOM 696 N N . ALA A 1 93 ? 10.534 10.640 -9.457 1.00 95.25 93 ALA A N 1
ATOM 697 C CA . ALA A 1 93 ? 9.976 11.930 -9.051 1.00 95.25 93 ALA A CA 1
ATOM 698 C C . ALA A 1 93 ? 8.612 11.782 -8.353 1.00 95.25 93 ALA A C 1
ATOM 700 O O . ALA A 1 93 ? 8.372 12.419 -7.326 1.00 95.25 93 ALA A O 1
ATOM 701 N N . ILE A 1 94 ? 7.739 10.904 -8.858 1.00 93.88 94 ILE A N 1
ATOM 702 C CA . ILE A 1 94 ? 6.444 10.595 -8.236 1.00 93.88 94 ILE A CA 1
ATOM 703 C C . ILE A 1 94 ? 6.642 9.990 -6.843 1.00 93.88 94 ILE A C 1
ATOM 705 O O . ILE A 1 94 ? 5.932 10.379 -5.923 1.00 93.88 94 ILE A O 1
ATOM 709 N N . TRP A 1 95 ? 7.602 9.081 -6.653 1.00 93.31 95 TRP A N 1
ATOM 710 C CA . TRP A 1 95 ? 7.912 8.523 -5.329 1.00 93.31 95 TRP A CA 1
ATOM 711 C C . TRP A 1 95 ? 8.537 9.539 -4.372 1.00 93.31 95 TRP A C 1
ATOM 713 O O . TRP A 1 95 ? 8.376 9.413 -3.161 1.00 93.31 95 TRP A O 1
ATOM 723 N N . LEU A 1 96 ? 9.244 10.544 -4.890 1.00 92.00 96 LEU A N 1
ATOM 724 C CA . LEU A 1 96 ? 9.810 11.607 -4.065 1.00 92.00 96 LEU A CA 1
ATOM 725 C C . LEU A 1 96 ? 8.727 12.586 -3.582 1.00 92.00 96 LEU A C 1
ATOM 727 O O . LEU A 1 96 ? 8.725 12.988 -2.420 1.00 92.00 96 LEU A O 1
ATOM 731 N N . LEU A 1 97 ? 7.810 12.970 -4.475 1.00 90.00 97 LEU A N 1
ATOM 732 C CA . LEU A 1 97 ? 6.739 13.934 -4.194 1.00 90.00 97 LEU A CA 1
ATOM 733 C C . LEU A 1 97 ? 5.537 13.290 -3.489 1.00 90.00 97 LEU A C 1
ATOM 735 O O . LEU A 1 97 ? 4.881 13.914 -2.655 1.00 90.00 97 LEU A O 1
ATOM 739 N N . GLY A 1 98 ? 5.239 12.038 -3.820 1.00 77.38 98 GLY A N 1
ATOM 740 C CA . GLY A 1 98 ? 4.155 11.261 -3.244 1.00 77.38 98 GLY A CA 1
ATOM 741 C C . GLY A 1 98 ? 4.655 10.346 -2.132 1.00 77.38 98 GLY A C 1
ATOM 742 O O . GLY A 1 98 ? 5.524 9.513 -2.342 1.00 77.38 98 GLY A O 1
ATOM 743 N N . LYS A 1 99 ? 4.025 10.390 -0.952 1.00 66.38 99 LYS A N 1
ATOM 744 C CA . LYS A 1 99 ? 4.291 9.415 0.130 1.00 66.38 99 LYS A CA 1
ATOM 745 C C . LYS A 1 99 ? 3.738 8.007 -0.152 1.00 66.38 99 LYS A C 1
ATOM 747 O O . LYS A 1 99 ? 3.772 7.148 0.730 1.00 66.38 99 LYS A O 1
ATOM 752 N N . GLN A 1 100 ? 3.167 7.776 -1.334 1.00 66.81 100 GLN A N 1
ATOM 753 C CA . GLN A 1 100 ? 2.534 6.515 -1.700 1.00 66.81 100 GLN A CA 1
ATOM 754 C C . GLN A 1 100 ? 3.255 5.874 -2.879 1.00 66.81 100 GLN A C 1
ATOM 756 O O . GLN A 1 100 ? 3.200 6.341 -4.014 1.00 66.81 100 GLN A O 1
ATOM 761 N N . SER A 1 101 ? 3.909 4.761 -2.576 1.00 69.12 101 SER A N 1
ATOM 762 C CA . SER A 1 101 ? 4.486 3.858 -3.549 1.00 69.12 101 SER A CA 1
ATOM 763 C C . SER A 1 101 ? 3.431 2.827 -3.970 1.00 69.12 101 SER A C 1
ATOM 765 O O . SER A 1 101 ? 2.811 2.150 -3.142 1.00 69.12 101 SER A O 1
ATOM 767 N N . TYR A 1 102 ? 3.189 2.724 -5.276 1.00 82.56 102 TYR A N 1
ATOM 768 C CA . TYR A 1 102 ? 2.263 1.747 -5.844 1.00 82.56 102 TYR A CA 1
ATOM 769 C C . TYR A 1 102 ? 3.040 0.602 -6.486 1.00 82.56 102 TYR A C 1
ATOM 771 O O . TYR A 1 102 ? 3.997 0.832 -7.225 1.00 82.56 102 TYR A O 1
ATOM 779 N N . ARG A 1 103 ? 2.572 -0.636 -6.284 1.00 87.12 103 ARG A N 1
ATOM 780 C CA . ARG A 1 103 ? 3.134 -1.846 -6.917 1.00 87.12 103 ARG A CA 1
ATOM 781 C C . ARG A 1 103 ? 3.310 -1.701 -8.424 1.00 87.12 103 ARG A C 1
ATOM 783 O O . ARG A 1 103 ? 4.339 -2.095 -8.957 1.00 87.12 103 ARG A O 1
ATOM 790 N N . VAL A 1 104 ? 2.325 -1.098 -9.087 1.00 89.38 104 VAL A N 1
ATOM 791 C CA . VAL A 1 104 ? 2.333 -0.870 -10.538 1.00 89.38 104 VAL A CA 1
ATOM 792 C C . VAL A 1 104 ? 3.528 -0.013 -10.963 1.00 89.38 104 VAL A C 1
ATOM 794 O O . VAL A 1 104 ? 4.171 -0.329 -11.958 1.00 89.38 104 VAL A O 1
ATOM 797 N N . LEU A 1 105 ? 3.885 1.011 -10.179 1.00 93.00 105 LEU A N 1
ATOM 798 C CA . LEU A 1 105 ? 5.056 1.847 -10.458 1.00 93.00 105 LEU A CA 1
ATOM 799 C C . LEU A 1 105 ? 6.363 1.066 -10.278 1.00 93.00 105 LEU A C 1
ATOM 801 O O . LEU A 1 105 ? 7.274 1.224 -11.080 1.00 93.00 105 LEU A O 1
ATOM 805 N N . GLY A 1 106 ? 6.441 0.179 -9.279 1.00 94.19 106 GLY A N 1
ATOM 806 C CA . GLY A 1 106 ? 7.602 -0.700 -9.092 1.00 94.19 106 GLY A CA 1
ATOM 807 C C . GLY A 1 106 ? 7.813 -1.654 -10.273 1.00 94.19 106 GLY A C 1
ATOM 808 O O . GLY A 1 106 ? 8.930 -1.782 -10.767 1.00 94.19 106 GLY A O 1
ATOM 809 N N . ILE A 1 107 ? 6.735 -2.266 -10.781 1.00 95.44 107 ILE A N 1
ATOM 810 C CA . ILE A 1 107 ? 6.773 -3.115 -11.988 1.00 95.44 107 ILE A CA 1
ATOM 811 C C . ILE A 1 107 ? 7.186 -2.291 -13.209 1.00 95.44 107 ILE A C 1
ATOM 813 O O . ILE A 1 107 ? 8.065 -2.712 -13.959 1.00 95.44 107 ILE A O 1
ATOM 817 N N . GLY A 1 108 ? 6.581 -1.113 -13.386 1.00 96.44 108 GLY A N 1
ATOM 818 C CA . GLY A 1 108 ? 6.90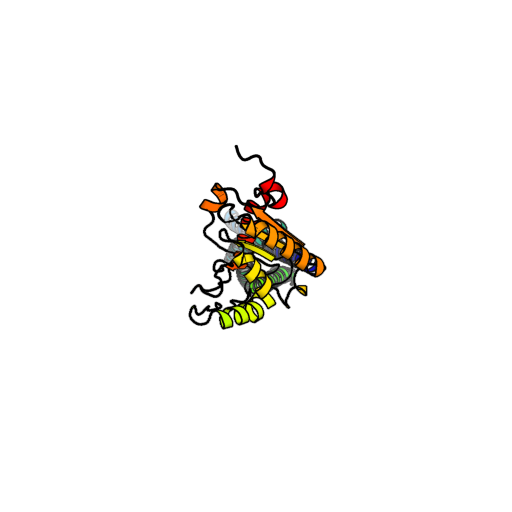8 -0.201 -14.480 1.00 96.44 108 GLY A CA 1
ATOM 819 C C . GLY A 1 108 ? 8.382 0.200 -14.482 1.00 96.44 108 GLY A C 1
ATOM 820 O O . GLY A 1 108 ? 9.015 0.181 -15.531 1.00 96.44 108 GLY A O 1
ATOM 821 N N . LEU A 1 109 ? 8.957 0.478 -13.308 1.00 97.19 109 LEU A N 1
ATOM 822 C CA . LEU A 1 109 ? 10.371 0.823 -13.174 1.00 97.19 109 LEU A CA 1
ATOM 823 C C . LEU A 1 109 ? 11.284 -0.333 -13.600 1.00 97.19 109 LEU A C 1
ATOM 825 O O . LEU A 1 109 ? 12.227 -0.108 -14.357 1.00 97.19 109 LEU A O 1
ATOM 829 N N . ILE A 1 110 ? 10.999 -1.564 -13.160 1.00 97.69 110 ILE A N 1
ATOM 830 C CA . ILE A 1 110 ? 11.780 -2.751 -13.551 1.00 97.69 110 ILE A CA 1
ATOM 831 C C . ILE A 1 110 ? 11.688 -2.964 -15.060 1.00 97.69 110 ILE A C 1
ATOM 833 O O . ILE A 1 110 ? 12.714 -3.116 -15.717 1.00 97.69 110 ILE A O 1
ATOM 837 N N . PHE A 1 111 ? 10.471 -2.948 -15.609 1.00 97.88 111 PHE A N 1
ATOM 838 C CA . PHE A 1 111 ? 10.237 -3.161 -17.033 1.00 97.88 111 PHE A CA 1
ATOM 839 C C . PHE A 1 111 ? 10.992 -2.137 -17.886 1.00 97.88 111 PHE A C 1
ATOM 841 O O . PHE A 1 111 ? 11.776 -2.525 -18.751 1.00 97.88 111 PHE A O 1
ATOM 848 N N . SER A 1 112 ? 10.835 -0.843 -17.590 1.00 98.06 112 SER A N 1
ATOM 849 C CA . SER A 1 112 ? 11.540 0.223 -18.308 1.00 98.06 112 SER A CA 1
ATOM 850 C C . SER A 1 112 ? 13.059 0.093 -18.187 1.00 98.06 112 SER A C 1
ATOM 852 O O . SER A 1 112 ? 13.757 0.271 -19.180 1.00 98.06 112 SER A O 1
ATOM 854 N N . SER A 1 113 ? 13.572 -0.288 -17.011 1.00 98.31 113 SER A N 1
ATOM 855 C CA . SER A 1 113 ? 15.013 -0.494 -16.797 1.00 98.31 113 SER A CA 1
ATOM 856 C C . SER A 1 113 ? 15.559 -1.650 -17.642 1.00 98.31 113 SER A C 1
ATOM 858 O O . SER A 1 113 ? 16.623 -1.523 -18.244 1.00 98.31 113 SER A O 1
ATOM 860 N N . VAL A 1 114 ? 14.831 -2.769 -17.723 1.00 98.12 114 VAL A N 1
ATOM 861 C CA . VAL A 1 114 ? 15.226 -3.937 -18.529 1.00 98.12 114 VAL A CA 1
ATOM 862 C C . VAL A 1 114 ? 15.222 -3.600 -20.017 1.00 98.12 114 VAL A C 1
ATOM 864 O O . VAL A 1 114 ? 16.206 -3.881 -20.697 1.00 98.12 114 VAL A O 1
ATOM 867 N N . VAL A 1 115 ? 14.156 -2.967 -20.519 1.00 97.88 115 VAL A N 1
ATOM 868 C CA . VAL A 1 115 ? 14.067 -2.588 -21.938 1.00 97.88 115 VAL A CA 1
ATOM 869 C C . VAL A 1 115 ? 15.161 -1.585 -22.302 1.00 97.88 115 VAL A C 1
ATOM 871 O O . VAL A 1 115 ? 15.856 -1.779 -23.297 1.00 97.88 115 VAL A O 1
ATOM 874 N N . PHE A 1 116 ? 15.386 -0.567 -21.465 1.00 97.81 116 PHE A N 1
ATOM 875 C CA . PHE A 1 116 ? 16.480 0.385 -21.659 1.00 97.81 116 PHE A CA 1
ATOM 876 C C . PHE A 1 116 ? 17.844 -0.320 -21.695 1.00 97.81 116 PHE A C 1
ATOM 878 O O . PHE A 1 116 ? 18.645 -0.070 -22.592 1.00 97.81 116 PHE A O 1
ATOM 885 N N . GLY A 1 117 ? 18.092 -1.252 -20.768 1.00 96.88 117 GLY A N 1
ATOM 886 C CA . GLY A 1 117 ? 19.322 -2.045 -20.731 1.00 96.88 117 GLY A CA 1
ATOM 887 C C . GLY A 1 117 ? 19.524 -2.939 -21.959 1.00 96.88 117 GLY A C 1
ATOM 888 O O . GLY A 1 117 ? 20.652 -3.069 -22.428 1.00 96.88 117 GLY A O 1
ATOM 889 N N . MET A 1 118 ? 18.453 -3.517 -22.513 1.00 97.25 118 MET A N 1
ATOM 890 C CA . MET A 1 118 ? 18.515 -4.302 -23.753 1.00 97.25 118 MET A CA 1
ATOM 891 C C . MET A 1 118 ? 18.899 -3.434 -24.954 1.00 97.25 118 MET A C 1
ATOM 893 O O . MET A 1 118 ? 19.809 -3.795 -25.697 1.00 97.25 118 MET A O 1
ATOM 897 N N . LEU A 1 119 ? 18.251 -2.276 -25.117 1.00 96.44 119 LEU A N 1
ATOM 898 C CA . LEU A 1 119 ? 18.547 -1.334 -26.203 1.00 96.44 119 LEU A CA 1
ATOM 899 C C . LEU A 1 119 ? 19.977 -0.789 -26.103 1.00 96.44 119 LEU A C 1
ATOM 901 O O . LEU A 1 119 ? 20.702 -0.751 -27.095 1.00 96.44 119 LEU A O 1
ATOM 905 N N . LEU A 1 120 ? 20.413 -0.459 -24.887 1.00 95.00 120 LEU A N 1
ATOM 906 C CA . LEU A 1 120 ? 21.792 -0.080 -24.590 1.00 95.00 120 LEU A CA 1
ATOM 907 C C . LEU A 1 120 ? 22.787 -1.207 -24.921 1.00 95.00 120 LEU A C 1
ATOM 909 O O . LEU A 1 120 ? 23.897 -0.939 -25.377 1.00 95.00 120 LEU A O 1
ATOM 913 N N . GLY A 1 121 ? 22.403 -2.462 -24.678 1.00 94.00 121 GLY A N 1
ATOM 914 C CA . GLY A 1 121 ? 23.184 -3.641 -25.042 1.00 94.00 121 GLY A CA 1
ATOM 915 C C . GLY A 1 121 ? 23.431 -3.711 -26.547 1.00 94.00 121 GLY A C 1
ATOM 916 O O . GLY A 1 121 ? 24.588 -3.764 -26.951 1.00 94.00 121 GLY A O 1
ATOM 917 N N . VAL A 1 122 ? 22.364 -3.612 -27.350 1.00 93.62 122 VAL A N 1
ATOM 918 C CA . VAL A 1 122 ? 22.443 -3.565 -28.825 1.00 93.62 122 VAL A CA 1
ATOM 919 C C . VAL A 1 122 ? 23.345 -2.417 -29.286 1.00 93.62 122 VAL A C 1
ATOM 921 O O . VAL A 1 122 ? 24.224 -2.600 -30.125 1.00 93.62 122 VAL A O 1
ATOM 924 N N . LEU A 1 123 ? 23.195 -1.234 -28.682 1.00 92.25 123 LEU A N 1
ATOM 925 C CA . LEU A 1 123 ? 24.008 -0.071 -29.033 1.00 92.25 123 LEU A CA 1
ATOM 926 C C . LEU A 1 123 ? 25.508 -0.294 -28.748 1.00 92.25 123 LEU A C 1
ATOM 928 O O . LEU A 1 123 ? 26.361 0.147 -29.511 1.00 92.25 123 LEU A O 1
ATOM 932 N N . ASN A 1 124 ? 25.850 -0.981 -27.655 1.00 89.56 124 ASN A N 1
ATOM 933 C CA . ASN A 1 124 ? 27.244 -1.204 -27.260 1.00 89.56 124 ASN A CA 1
ATOM 934 C C . ASN A 1 124 ? 27.923 -2.374 -27.986 1.00 89.56 124 ASN A C 1
ATOM 936 O O . ASN A 1 124 ? 29.152 -2.346 -28.132 1.00 89.56 124 ASN A O 1
ATOM 940 N N . THR A 1 125 ? 27.171 -3.398 -28.406 1.00 87.50 125 THR A N 1
ATOM 941 C CA . THR A 1 125 ? 27.723 -4.523 -29.179 1.00 87.50 125 THR A CA 1
ATOM 942 C C . THR A 1 125 ? 28.042 -4.111 -30.606 1.00 87.50 125 THR A C 1
ATOM 944 O O . THR A 1 125 ? 29.105 -4.468 -31.110 1.00 87.50 125 THR A O 1
ATOM 947 N N . ASP A 1 126 ? 27.163 -3.313 -31.213 1.00 85.56 126 ASP A N 1
ATOM 948 C CA . ASP A 1 126 ? 27.195 -3.071 -32.655 1.00 85.56 126 ASP A CA 1
ATOM 949 C C . ASP A 1 126 ? 27.926 -1.770 -33.019 1.00 85.56 126 ASP A C 1
ATOM 951 O O . ASP A 1 126 ? 28.375 -1.611 -34.154 1.00 85.56 126 ASP A O 1
ATOM 955 N N . PHE A 1 127 ? 28.109 -0.851 -32.059 1.00 82.50 127 PHE A N 1
ATOM 956 C CA . PHE A 1 127 ? 28.735 0.450 -32.302 1.00 82.50 127 PHE A CA 1
ATOM 957 C C . PHE A 1 127 ? 29.954 0.697 -31.406 1.00 82.50 127 PHE A C 1
ATOM 959 O O . PHE A 1 127 ? 29.942 0.523 -30.182 1.00 82.50 127 PHE A O 1
ATOM 966 N N . TYR A 1 128 ? 31.043 1.163 -32.021 1.00 76.75 128 TYR A N 1
ATOM 967 C CA . TYR A 1 128 ? 32.248 1.580 -31.309 1.00 76.75 128 TYR A CA 1
ATOM 968 C C . TYR A 1 128 ? 32.165 3.069 -30.946 1.00 76.75 128 TYR A C 1
ATOM 970 O O . TYR A 1 128 ? 32.680 3.933 -31.649 1.00 76.75 128 TYR A O 1
ATOM 978 N N . LEU A 1 129 ? 31.495 3.383 -29.835 1.00 72.06 129 LEU A N 1
ATOM 979 C CA . LEU A 1 129 ? 31.196 4.766 -29.417 1.00 72.06 129 LEU A CA 1
ATOM 980 C C . LEU A 1 129 ? 32.277 5.394 -28.513 1.00 72.06 129 LEU A C 1
ATOM 982 O O . LEU A 1 129 ? 32.012 6.315 -27.743 1.00 72.06 129 LEU A O 1
ATOM 986 N N . GLY A 1 130 ? 33.520 4.920 -28.623 1.00 66.75 130 GLY A N 1
ATOM 987 C CA . GLY A 1 130 ? 34.664 5.467 -27.893 1.00 66.75 130 GLY A CA 1
ATOM 988 C C . GLY A 1 130 ? 34.758 5.039 -26.414 1.00 66.75 130 GLY A C 1
ATOM 989 O O . GLY A 1 130 ? 34.109 4.083 -25.985 1.00 66.75 130 GLY A O 1
ATOM 990 N N . PRO A 1 131 ? 35.610 5.714 -25.616 1.00 58.16 131 PRO A N 1
ATOM 991 C CA . PRO A 1 131 ? 35.992 5.288 -24.264 1.00 58.16 131 PRO A CA 1
ATOM 992 C C . PRO A 1 131 ? 34.885 5.436 -23.209 1.00 58.16 131 PRO A C 1
ATOM 994 O O . PRO A 1 131 ? 35.034 4.917 -22.106 1.00 58.16 131 PRO A O 1
ATOM 997 N N . ILE A 1 132 ? 33.749 6.066 -23.536 1.00 55.09 132 ILE A N 1
ATOM 998 C CA . ILE A 1 132 ? 32.570 6.134 -22.651 1.00 55.09 132 ILE A CA 1
ATOM 999 C C . ILE A 1 132 ? 31.708 4.856 -22.771 1.00 55.09 132 ILE A C 1
ATOM 1001 O O . ILE A 1 132 ? 30.539 4.830 -22.407 1.00 55.09 132 ILE A O 1
ATOM 1005 N N . ARG A 1 133 ? 32.326 3.714 -23.115 1.00 61.66 133 ARG A N 1
ATOM 1006 C CA . ARG A 1 133 ? 31.881 2.360 -22.709 1.00 61.66 133 ARG A CA 1
ATOM 1007 C C . ARG A 1 133 ? 31.942 2.153 -21.181 1.00 61.66 133 ARG A C 1
ATOM 1009 O O . ARG A 1 133 ? 32.223 1.062 -20.691 1.00 61.66 133 ARG A O 1
ATOM 1016 N N . GLY A 1 134 ? 31.748 3.216 -20.407 1.00 68.31 134 GLY A N 1
ATOM 1017 C CA . GLY A 1 134 ? 31.763 3.160 -18.959 1.00 68.31 134 GLY A CA 1
ATOM 1018 C C . GLY A 1 134 ? 30.564 2.371 -18.453 1.00 68.31 134 GLY A C 1
ATOM 1019 O O . GLY A 1 134 ? 29.504 2.347 -19.069 1.00 68.31 134 GLY A O 1
ATOM 1020 N N . LEU A 1 135 ? 30.702 1.778 -17.273 1.00 82.06 135 LEU A N 1
ATOM 1021 C CA . LEU A 1 135 ? 29.610 1.084 -16.584 1.00 82.06 135 LEU A CA 1
ATOM 1022 C C . LEU A 1 135 ? 28.442 2.018 -16.200 1.00 82.06 135 LEU A C 1
ATOM 1024 O O . LEU A 1 135 ? 27.417 1.538 -15.733 1.00 82.06 135 LEU A O 1
ATOM 1028 N N . GLY A 1 136 ? 28.574 3.335 -16.407 1.00 87.56 136 GLY A N 1
ATOM 1029 C CA . GLY A 1 136 ? 27.610 4.369 -16.019 1.00 87.56 136 GLY A CA 1
ATOM 1030 C C . GLY A 1 136 ? 26.162 4.076 -16.428 1.00 87.56 136 GLY A C 1
ATOM 1031 O O . GLY A 1 136 ? 25.313 3.965 -15.545 1.00 87.56 136 GLY A O 1
ATOM 1032 N N . PRO A 1 137 ? 25.855 3.874 -17.721 1.00 91.12 137 PRO A N 1
ATOM 1033 C CA . PRO A 1 137 ? 24.485 3.601 -18.151 1.00 91.12 137 PRO A CA 1
ATOM 1034 C C . PRO A 1 137 ? 23.924 2.295 -17.551 1.00 91.12 137 PRO A C 1
ATOM 1036 O O . PRO A 1 137 ? 22.763 2.239 -17.143 1.00 91.12 137 PRO A O 1
ATOM 1039 N N . PHE A 1 138 ? 24.765 1.263 -17.398 1.00 94.44 138 PHE A N 1
ATOM 1040 C CA . PHE A 1 138 ? 24.383 -0.003 -16.759 1.00 94.44 138 PHE A CA 1
ATOM 1041 C C . PHE A 1 138 ? 24.163 0.129 -15.245 1.00 94.44 138 PHE A C 1
ATOM 1043 O O . PHE A 1 138 ? 23.322 -0.580 -14.695 1.00 94.44 138 PHE A O 1
ATOM 1050 N N . LEU A 1 139 ? 24.851 1.057 -14.567 1.00 94.94 139 LEU A N 1
ATOM 1051 C CA . LEU A 1 139 ? 24.566 1.394 -13.169 1.00 94.94 139 LEU A CA 1
ATOM 1052 C C . LEU A 1 139 ? 23.158 1.977 -13.022 1.00 94.94 139 LEU A C 1
ATOM 1054 O O . LEU A 1 139 ? 22.446 1.595 -12.097 1.00 94.94 139 LEU A O 1
ATOM 1058 N N . GLY A 1 140 ? 22.728 2.840 -13.950 1.00 95.62 140 GLY A N 1
ATOM 1059 C CA . GLY A 1 140 ? 21.355 3.356 -13.979 1.00 95.62 140 GLY A CA 1
ATOM 1060 C C . GLY A 1 140 ? 20.319 2.232 -14.088 1.00 95.62 140 GLY A C 1
ATOM 1061 O O . GLY A 1 140 ? 19.382 2.170 -13.294 1.00 95.62 140 GLY A O 1
ATOM 1062 N N . VAL A 1 141 ? 20.541 1.283 -15.004 1.00 97.38 141 VAL A N 1
ATOM 1063 C CA . VAL A 1 141 ? 19.692 0.088 -15.166 1.00 97.38 141 VAL A CA 1
ATOM 1064 C C . VAL A 1 141 ? 19.658 -0.758 -13.891 1.00 97.38 141 VAL A C 1
ATOM 1066 O O . VAL A 1 141 ? 18.580 -1.107 -13.407 1.00 97.38 141 VAL A O 1
ATOM 1069 N N . ALA A 1 142 ? 20.824 -1.066 -13.317 1.00 97.19 142 ALA A N 1
ATOM 1070 C CA . ALA A 1 142 ? 20.926 -1.877 -12.108 1.00 97.19 142 ALA A CA 1
ATOM 1071 C C . ALA A 1 142 ? 20.209 -1.220 -10.919 1.00 97.19 142 ALA A C 1
ATOM 1073 O O . ALA A 1 142 ? 19.442 -1.885 -10.222 1.00 97.19 142 ALA A O 1
ATOM 1074 N N . LEU A 1 143 ? 20.397 0.089 -10.718 1.00 97.12 143 LEU A N 1
ATOM 1075 C CA . LEU A 1 143 ? 19.709 0.848 -9.672 1.00 97.12 143 LEU A CA 1
ATOM 1076 C C . LEU A 1 143 ? 18.189 0.824 -9.860 1.00 97.12 143 LEU A C 1
ATOM 1078 O O . LEU A 1 143 ? 17.468 0.609 -8.886 1.00 97.12 143 LEU A O 1
ATOM 1082 N N . GLY A 1 144 ? 17.698 0.986 -11.092 1.00 97.38 144 GLY A N 1
ATOM 1083 C CA . GLY A 1 144 ? 16.267 0.920 -11.397 1.00 97.38 144 GLY A CA 1
ATOM 1084 C C . GLY A 1 144 ? 15.656 -0.447 -11.070 1.00 97.38 144 GLY A C 1
ATOM 1085 O O . GLY A 1 144 ? 14.621 -0.522 -10.402 1.00 97.38 144 GLY A O 1
ATOM 1086 N N . ILE A 1 145 ? 16.336 -1.536 -11.448 1.00 97.81 145 ILE A N 1
ATOM 1087 C CA . ILE A 1 145 ? 15.904 -2.909 -11.137 1.00 97.81 145 ILE A CA 1
ATOM 1088 C C . ILE A 1 145 ? 15.909 -3.158 -9.625 1.00 97.81 145 ILE A C 1
ATOM 1090 O O . ILE A 1 145 ? 14.935 -3.698 -9.091 1.00 97.81 145 ILE A O 1
ATOM 1094 N N . ILE A 1 146 ? 16.973 -2.760 -8.920 1.00 96.62 146 ILE A N 1
ATOM 1095 C CA . ILE A 1 146 ? 17.093 -2.939 -7.466 1.00 96.62 146 ILE A CA 1
ATOM 1096 C C . ILE A 1 146 ? 15.996 -2.153 -6.741 1.00 96.62 146 ILE A C 1
ATOM 1098 O O . ILE A 1 146 ? 15.279 -2.728 -5.921 1.00 96.62 146 ILE A O 1
ATOM 1102 N N . ALA A 1 147 ? 15.820 -0.870 -7.068 1.00 95.69 147 ALA A N 1
ATOM 1103 C CA . ALA A 1 147 ? 14.809 -0.017 -6.449 1.00 95.69 147 ALA A CA 1
ATOM 1104 C C . ALA A 1 147 ? 13.391 -0.569 -6.672 1.00 95.69 147 ALA A C 1
ATOM 1106 O O . ALA A 1 147 ? 12.619 -0.702 -5.720 1.00 95.69 147 ALA A O 1
ATOM 1107 N N . GLY A 1 148 ? 13.066 -0.977 -7.903 1.00 95.38 148 GLY A N 1
ATOM 1108 C CA . GLY A 1 148 ? 11.772 -1.584 -8.213 1.00 95.38 148 GLY A CA 1
ATOM 1109 C C . GLY A 1 148 ? 11.546 -2.921 -7.495 1.00 95.38 148 GLY A C 1
ATOM 1110 O O . GLY A 1 148 ? 10.459 -3.167 -6.971 1.00 95.38 148 GLY A O 1
ATOM 1111 N N . SER A 1 149 ? 12.576 -3.768 -7.402 1.00 95.69 149 SER A N 1
ATOM 1112 C CA . SER A 1 149 ? 12.492 -5.082 -6.739 1.00 95.69 149 SER A CA 1
ATOM 1113 C C . SER A 1 149 ? 12.304 -4.960 -5.227 1.00 95.69 149 SER A C 1
ATOM 1115 O O . SER A 1 149 ? 11.518 -5.699 -4.620 1.00 95.69 149 SER A O 1
ATOM 1117 N N . LEU A 1 150 ? 12.99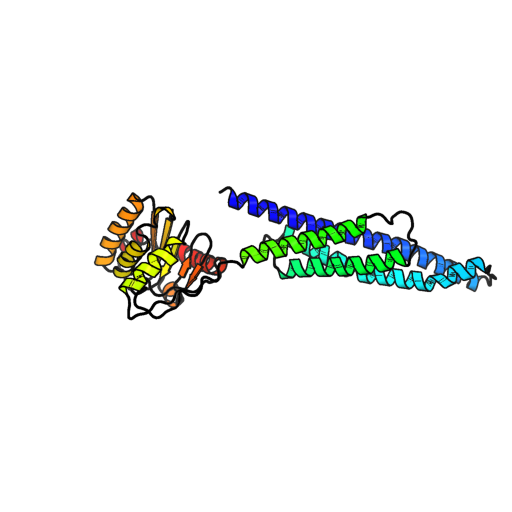6 -4.003 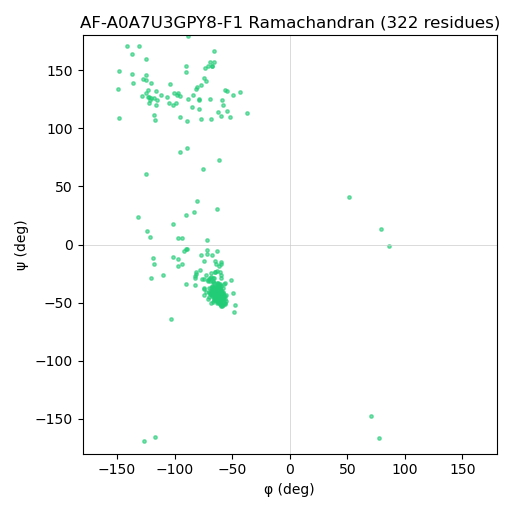-4.604 1.00 93.25 150 LEU A N 1
ATOM 1118 C CA . LEU A 1 150 ? 12.816 -3.689 -3.192 1.00 93.25 150 LEU A CA 1
ATOM 1119 C C . LEU A 1 150 ? 11.405 -3.159 -2.929 1.00 93.25 150 LEU A C 1
ATOM 1121 O O . LEU A 1 150 ? 10.753 -3.631 -1.999 1.00 93.25 150 LEU A O 1
ATOM 1125 N N . GLU A 1 151 ? 10.883 -2.268 -3.774 1.00 91.19 151 GLU A N 1
ATOM 1126 C CA . GLU A 1 151 ? 9.511 -1.769 -3.636 1.00 91.19 151 GLU A CA 1
ATOM 1127 C C . GLU A 1 151 ? 8.466 -2.891 -3.765 1.00 91.19 151 GLU A C 1
ATOM 1129 O O . GLU A 1 151 ? 7.520 -2.977 -2.974 1.00 91.19 151 GLU A O 1
ATOM 1134 N N . LEU A 1 152 ? 8.651 -3.829 -4.696 1.00 90.19 152 LEU A N 1
ATOM 1135 C CA . LEU A 1 152 ? 7.802 -5.020 -4.793 1.00 90.19 152 LEU A CA 1
ATOM 1136 C C . LEU A 1 152 ? 7.869 -5.891 -3.536 1.00 90.19 152 LEU A C 1
ATOM 1138 O O . LEU A 1 152 ? 6.844 -6.393 -3.064 1.00 90.19 152 LEU A O 1
ATOM 1142 N N . SER A 1 153 ? 9.055 -6.030 -2.953 1.00 88.00 153 SER A N 1
ATOM 1143 C CA . SER A 1 153 ? 9.253 -6.778 -1.712 1.00 88.00 153 SER A CA 1
ATOM 1144 C C . SER A 1 153 ? 8.561 -6.094 -0.525 1.00 88.00 153 SER A C 1
ATOM 1146 O O . SER A 1 153 ? 7.851 -6.749 0.242 1.00 88.00 153 SER A O 1
ATOM 1148 N N . TYR A 1 154 ? 8.691 -4.771 -0.393 1.00 84.25 154 TYR A N 1
ATOM 1149 C CA . TYR A 1 154 ? 8.049 -3.997 0.674 1.00 84.25 154 TYR A CA 1
ATOM 1150 C C . TYR A 1 154 ? 6.527 -3.954 0.536 1.00 84.25 154 TYR A C 1
ATOM 1152 O O . TYR A 1 154 ? 5.803 -4.166 1.513 1.00 84.25 154 TYR A O 1
ATOM 1160 N N . SER A 1 155 ? 6.020 -3.727 -0.672 1.00 79.69 155 SER A N 1
ATOM 1161 C CA . SER A 1 155 ? 4.582 -3.703 -0.936 1.00 79.69 155 SER A CA 1
ATOM 1162 C C . SER A 1 155 ? 3.925 -5.075 -0.749 1.00 79.69 155 SER A C 1
ATOM 1164 O O . SER A 1 155 ? 2.786 -5.152 -0.286 1.00 79.69 155 SER A O 1
ATOM 1166 N N . SER A 1 156 ? 4.650 -6.168 -1.011 1.00 70.69 156 SER A N 1
ATOM 1167 C CA . SER A 1 156 ? 4.180 -7.530 -0.724 1.00 70.69 156 SER A CA 1
ATOM 1168 C C . SER A 1 156 ? 4.055 -7.823 0.763 1.00 70.69 156 SER A C 1
ATOM 1170 O O . SER A 1 156 ? 3.080 -8.449 1.170 1.00 70.69 156 SER A O 1
ATOM 1172 N N . ARG A 1 157 ? 4.949 -7.275 1.591 1.00 66.50 157 ARG A N 1
ATOM 1173 C CA . ARG A 1 157 ? 4.816 -7.341 3.055 1.00 66.50 157 ARG A CA 1
ATOM 1174 C C . ARG A 1 157 ? 3.654 -6.494 3.583 1.00 66.50 157 ARG A C 1
ATOM 1176 O O . ARG A 1 157 ? 3.058 -6.849 4.590 1.00 66.50 157 ARG A O 1
ATOM 1183 N N . ARG A 1 158 ? 3.284 -5.401 2.900 1.00 61.38 158 ARG A N 1
ATOM 1184 C CA . ARG A 1 158 ? 2.088 -4.607 3.255 1.00 61.38 158 ARG A CA 1
ATOM 1185 C C . ARG A 1 158 ? 0.776 -5.331 2.945 1.00 61.38 158 ARG A C 1
ATOM 1187 O O . ARG A 1 158 ? -0.203 -5.097 3.637 1.00 61.38 158 ARG A O 1
ATOM 1194 N N . HIS A 1 159 ? 0.756 -6.189 1.922 1.00 48.91 159 HIS A N 1
ATOM 1195 C CA . HIS A 1 159 ? -0.420 -6.993 1.555 1.00 48.91 159 HIS A CA 1
ATOM 1196 C C . HIS A 1 159 ? -0.456 -8.373 2.218 1.00 48.91 159 HIS A C 1
ATOM 1198 O O . HIS A 1 159 ? -1.473 -9.054 2.137 1.00 48.91 159 HIS A O 1
ATOM 1204 N N . SER A 1 160 ? 0.594 -8.769 2.944 1.00 43.00 160 SER A N 1
ATOM 1205 C CA . SER A 1 160 ? 0.495 -9.850 3.924 1.00 43.00 160 SER A CA 1
ATOM 1206 C C . SER A 1 160 ? -0.102 -9.352 5.244 1.00 43.00 160 SER A C 1
ATOM 1208 O O . SER A 1 160 ? 0.293 -9.815 6.314 1.00 43.00 160 SER A O 1
ATOM 1210 N N . THR A 1 161 ? -1.082 -8.437 5.194 1.00 43.75 161 THR A N 1
ATOM 1211 C CA . THR A 1 161 ? -2.166 -8.497 6.175 1.00 43.75 161 THR A CA 1
ATOM 1212 C C . THR A 1 161 ? -2.649 -9.925 6.094 1.00 43.75 161 THR A C 1
ATOM 1214 O O . THR A 1 161 ? -3.131 -10.344 5.040 1.00 43.75 161 THR A O 1
ATOM 1217 N N . HIS A 1 162 ? -2.370 -10.701 7.140 1.00 44.91 162 HIS A N 1
ATOM 1218 C CA . HIS A 1 162 ? -2.849 -12.058 7.266 1.00 44.91 162 HIS A CA 1
ATOM 1219 C C . HIS A 1 162 ? -4.265 -12.093 6.698 1.00 44.91 162 HIS A C 1
ATOM 1221 O O . HIS A 1 162 ? -5.174 -11.498 7.275 1.00 44.91 162 HIS A O 1
ATOM 1227 N N . SER A 1 163 ? -4.455 -12.802 5.584 1.00 42.91 163 SER A N 1
ATOM 1228 C CA . SER A 1 163 ? -5.731 -13.439 5.304 1.00 42.91 163 SER A CA 1
ATOM 1229 C C . SER A 1 163 ? -5.921 -14.434 6.445 1.00 42.91 163 SER A C 1
ATOM 1231 O O . SER A 1 163 ? -5.689 -15.635 6.302 1.00 42.91 163 SER A O 1
ATOM 1233 N N . ALA A 1 164 ? -6.219 -13.909 7.636 1.00 55.75 164 ALA A N 1
ATOM 1234 C CA . ALA A 1 164 ? -6.701 -14.666 8.753 1.00 55.75 164 ALA A CA 1
ATOM 1235 C C . ALA A 1 164 ? -7.906 -15.370 8.164 1.00 55.75 164 ALA A C 1
ATOM 1237 O O . ALA A 1 164 ? -8.832 -14.719 7.676 1.00 55.75 164 ALA A O 1
ATOM 1238 N N . ARG A 1 165 ? -7.815 -16.700 8.089 1.00 64.44 165 ARG A N 1
ATOM 1239 C CA . ARG A 1 165 ? -8.942 -17.523 7.670 1.00 64.44 165 ARG A CA 1
ATOM 1240 C C . ARG A 1 165 ? -10.177 -16.971 8.383 1.00 64.44 165 ARG A C 1
ATOM 1242 O O . ARG A 1 165 ? -10.063 -16.721 9.590 1.00 64.44 165 ARG A O 1
ATOM 1249 N N . PRO A 1 166 ? -11.281 -16.726 7.657 1.00 72.50 166 PRO A N 1
ATOM 1250 C CA . PRO A 1 166 ? -12.465 -16.130 8.249 1.00 72.50 166 PRO A CA 1
ATOM 1251 C C . PRO A 1 166 ? -12.801 -16.892 9.527 1.00 72.50 166 PRO A C 1
ATOM 1253 O O . PRO A 1 166 ? -12.800 -18.127 9.549 1.00 72.50 166 PRO A O 1
ATOM 1256 N N . ILE A 1 167 ? -12.984 -16.157 10.622 1.00 82.25 167 ILE A N 1
ATOM 1257 C CA . ILE A 1 167 ? -13.350 -16.783 11.889 1.00 82.25 167 ILE A CA 1
ATOM 1258 C C . ILE A 1 167 ? -14.832 -17.109 11.772 1.00 82.25 167 ILE A C 1
ATOM 1260 O O . ILE A 1 167 ? -15.670 -16.208 11.740 1.00 82.25 167 ILE A O 1
ATOM 1264 N N . ASN A 1 168 ? -15.132 -18.400 11.644 1.00 83.19 168 ASN A N 1
ATOM 1265 C CA . ASN A 1 168 ? -16.499 -18.892 11.567 1.00 83.19 168 ASN A CA 1
ATOM 1266 C C . ASN A 1 168 ? -17.100 -18.931 12.971 1.00 83.19 168 ASN A C 1
ATOM 1268 O O . ASN A 1 168 ? -16.544 -19.562 13.871 1.00 83.19 168 ASN A O 1
ATOM 1272 N N . ILE A 1 169 ? -18.241 -18.269 13.131 1.00 85.50 169 ILE A N 1
ATOM 1273 C CA . ILE A 1 169 ? -19.039 -18.265 14.353 1.00 85.50 169 ILE A CA 1
ATOM 1274 C C . ILE A 1 169 ? -20.201 -19.229 14.141 1.00 85.50 169 ILE A C 1
ATOM 1276 O O . ILE A 1 169 ? -20.983 -19.043 13.212 1.00 85.50 169 ILE A O 1
ATOM 1280 N N . ASN A 1 170 ? -20.300 -20.267 14.975 1.00 87.56 170 ASN A N 1
ATOM 1281 C CA . ASN A 1 170 ? -21.406 -21.223 14.916 1.00 87.56 170 ASN A CA 1
ATOM 1282 C C . ASN A 1 170 ? -22.503 -20.810 15.916 1.00 87.56 170 ASN A C 1
ATOM 1284 O O . ASN A 1 170 ? -22.266 -20.945 17.119 1.00 87.56 170 ASN A O 1
ATOM 1288 N N . PRO A 1 171 ? -23.685 -20.335 15.478 1.00 89.62 171 PRO A N 1
ATOM 1289 C CA . PRO A 1 171 ? -24.760 -19.886 16.370 1.00 89.62 171 PRO A CA 1
ATOM 1290 C C . PRO A 1 171 ? -25.149 -20.884 17.465 1.00 89.62 171 PRO A C 1
ATOM 1292 O O . PRO A 1 171 ? -25.520 -20.458 18.558 1.00 89.62 171 PRO A O 1
ATOM 1295 N N . ASP A 1 172 ? -25.007 -22.184 17.198 1.00 92.31 172 ASP A N 1
ATOM 1296 C CA . ASP A 1 172 ? -25.399 -23.263 18.111 1.00 92.31 172 ASP A CA 1
ATOM 1297 C C . ASP A 1 172 ? -24.431 -23.427 19.294 1.00 92.31 172 ASP A C 1
ATOM 1299 O O . ASP A 1 172 ? -24.749 -24.077 20.290 1.00 92.31 172 ASP A O 1
ATOM 1303 N N . THR A 1 173 ? -23.242 -22.814 19.226 1.00 91.31 173 THR A N 1
ATOM 1304 C CA . THR A 1 173 ? -22.202 -22.917 20.263 1.00 91.31 173 THR A CA 1
ATOM 1305 C C . THR A 1 173 ? -21.750 -21.546 20.789 1.00 91.31 173 THR A C 1
ATOM 1307 O O . THR A 1 173 ? -20.565 -21.203 20.702 1.00 91.31 173 THR A O 1
ATOM 1310 N N . PRO A 1 174 ? -22.649 -20.734 21.379 1.00 91.50 174 PRO A N 1
ATOM 1311 C CA . PRO A 1 174 ? -22.355 -19.346 21.742 1.00 91.50 174 PRO A CA 1
ATOM 1312 C C . PRO A 1 174 ? -21.305 -19.195 22.847 1.00 91.50 174 PRO A C 1
ATOM 1314 O O . PRO A 1 174 ? -20.582 -18.198 22.881 1.00 91.50 174 PRO A O 1
ATOM 1317 N N . TYR A 1 175 ? -21.191 -20.181 23.739 1.00 91.88 175 TYR A N 1
ATOM 1318 C CA . TYR A 1 175 ? -20.140 -20.207 24.757 1.00 91.88 175 TYR A CA 1
ATOM 1319 C C . TYR A 1 175 ? -18.759 -20.424 24.120 1.00 91.88 175 TYR A C 1
ATOM 1321 O O . TYR A 1 175 ? -17.839 -19.631 24.322 1.00 91.88 175 TYR A O 1
ATOM 1329 N N . SER A 1 176 ? -18.633 -21.447 23.270 1.00 91.94 176 SER A N 1
ATOM 1330 C CA . SER A 1 176 ? -17.383 -21.753 22.566 1.00 91.94 176 SER A CA 1
ATOM 1331 C C . SER A 1 176 ? -16.961 -20.628 21.622 1.00 91.94 176 SER A C 1
ATOM 1333 O O . SER A 1 176 ? -15.773 -20.323 21.536 1.00 91.94 176 SER A O 1
ATOM 1335 N N . ASN A 1 177 ? -17.917 -19.954 20.975 1.00 92.94 177 ASN A N 1
ATOM 1336 C CA . ASN A 1 177 ? -17.633 -18.783 20.146 1.00 92.94 177 ASN A CA 1
ATOM 1337 C C . ASN A 1 177 ? -16.972 -17.662 20.946 1.00 92.94 177 ASN A C 1
ATOM 1339 O O . ASN A 1 177 ? -16.021 -17.063 20.458 1.00 92.94 177 ASN A O 1
ATOM 1343 N N . MET A 1 178 ? -17.422 -17.404 22.179 1.00 93.38 178 MET A N 1
ATOM 1344 C CA . MET A 1 178 ? -16.821 -16.370 23.023 1.00 93.38 178 MET A CA 1
ATOM 1345 C C . MET A 1 178 ? -15.351 -16.683 23.332 1.00 93.38 178 MET A C 1
ATOM 1347 O O . MET A 1 178 ? -14.491 -15.814 23.207 1.00 93.38 178 MET A O 1
ATOM 1351 N N . LEU A 1 179 ? -15.037 -17.946 23.642 1.00 91.50 179 LEU A N 1
ATOM 1352 C CA . LEU A 1 179 ? -13.657 -18.389 23.871 1.00 91.50 179 LEU A CA 1
ATOM 1353 C C . LEU A 1 179 ? -12.795 -18.278 22.610 1.00 91.50 179 LEU A C 1
ATOM 1355 O O . LEU A 1 179 ? -11.641 -17.856 22.685 1.00 91.50 179 LEU A O 1
ATOM 1359 N N . VAL A 1 180 ? -13.342 -18.654 21.452 1.00 91.25 180 VAL A N 1
ATOM 1360 C CA . VAL A 1 180 ? -12.652 -18.532 20.162 1.00 91.25 180 VAL A CA 1
ATOM 1361 C C . VAL A 1 180 ? -12.374 -17.067 19.838 1.00 91.25 180 VAL A C 1
ATOM 1363 O O . VAL A 1 180 ? -11.248 -16.737 19.474 1.00 91.25 180 VAL A O 1
ATOM 1366 N N . LEU A 1 181 ? -13.361 -16.189 20.001 1.00 92.94 181 LEU A N 1
ATOM 1367 C CA . LEU A 1 181 ? -13.223 -14.759 19.749 1.00 92.94 181 LEU A CA 1
ATOM 1368 C C . LEU A 1 181 ? -12.198 -14.122 20.693 1.00 92.94 181 LEU A C 1
ATOM 1370 O O . LEU A 1 181 ? -11.258 -13.492 20.220 1.00 92.94 181 LEU A O 1
ATOM 1374 N N . SER A 1 182 ? -12.308 -14.346 22.001 1.00 91.88 182 SER A N 1
ATOM 1375 C CA . SER A 1 182 ? -11.352 -13.810 22.977 1.00 91.88 182 SER A CA 1
ATOM 1376 C C . SER A 1 182 ? -9.918 -14.289 22.685 1.00 91.88 182 SER A C 1
ATOM 1378 O O . SER A 1 182 ? -9.015 -13.478 22.482 1.00 91.88 182 SER A O 1
ATOM 1380 N N . ARG A 1 183 ? -9.702 -15.608 22.551 1.00 89.62 183 ARG A N 1
ATOM 1381 C CA . ARG A 1 183 ? -8.348 -16.193 22.462 1.00 89.62 183 ARG A CA 1
ATOM 1382 C C . ARG A 1 183 ? -7.714 -16.152 21.075 1.00 89.62 183 ARG A C 1
ATOM 1384 O O . ARG A 1 183 ? -6.494 -16.225 20.970 1.00 89.62 183 ARG A O 1
ATOM 1391 N N . LYS A 1 184 ? -8.506 -16.136 19.997 1.00 87.81 184 LYS A N 1
ATOM 1392 C CA . LYS A 1 184 ? -7.980 -16.193 18.617 1.00 87.81 184 LYS A CA 1
ATOM 1393 C C . LYS A 1 184 ? -8.142 -14.894 17.844 1.00 87.81 184 LYS A C 1
ATOM 1395 O O . LYS A 1 184 ? -7.378 -14.697 16.897 1.00 87.81 184 LYS A O 1
ATOM 1400 N N . PHE A 1 185 ? -9.126 -14.065 18.194 1.00 90.25 185 PHE A N 1
ATOM 1401 C CA . PHE A 1 185 ? -9.386 -12.799 17.515 1.00 90.25 185 PHE A CA 1
ATOM 1402 C C . PHE A 1 185 ? -8.880 -11.614 18.338 1.00 90.25 185 PHE A C 1
ATOM 1404 O O . PHE A 1 185 ? -7.928 -10.967 17.914 1.00 90.25 185 PHE A O 1
ATOM 1411 N N . PHE A 1 186 ? -9.438 -11.382 19.529 1.00 91.75 186 PHE A N 1
ATOM 1412 C CA . PHE A 1 186 ? -9.084 -10.233 20.368 1.00 91.75 186 PHE A CA 1
ATOM 1413 C C . PHE A 1 186 ? -7.648 -10.296 20.890 1.00 91.75 186 PHE A C 1
ATOM 1415 O O . PHE A 1 186 ? -6.964 -9.283 20.850 1.00 91.75 186 PHE A O 1
ATOM 1422 N N . ALA A 1 187 ? -7.137 -11.483 21.226 1.00 88.94 187 ALA A N 1
ATOM 1423 C CA . ALA A 1 187 ? -5.732 -11.672 21.607 1.00 88.94 187 ALA A CA 1
ATOM 1424 C C . ALA A 1 187 ? -4.707 -11.272 20.522 1.00 88.94 187 ALA A C 1
ATOM 1426 O O . ALA A 1 187 ? -3.516 -11.177 20.804 1.00 88.94 187 ALA A O 1
ATOM 1427 N N . LYS A 1 188 ? -5.136 -11.090 19.263 1.00 88.94 188 LYS A N 1
ATOM 1428 C CA . LYS A 1 188 ? -4.268 -10.639 18.161 1.00 88.94 188 LYS A CA 1
ATOM 1429 C C . LYS A 1 188 ? -4.362 -9.143 17.893 1.00 88.94 188 LYS A C 1
ATOM 1431 O O . LYS A 1 188 ? -3.562 -8.634 17.110 1.00 88.94 188 LYS A O 1
ATOM 1436 N N . LEU A 1 189 ? -5.360 -8.472 18.462 1.00 90.50 189 LEU A N 1
ATOM 1437 C CA . LEU A 1 189 ? -5.510 -7.034 18.314 1.00 90.50 189 LEU A CA 1
ATOM 1438 C C . LEU A 1 189 ? -4.452 -6.346 19.178 1.00 90.50 189 LEU A C 1
ATOM 1440 O O . LEU A 1 189 ? -4.129 -6.814 20.266 1.00 90.50 189 LEU A O 1
ATOM 1444 N N . SER A 1 190 ? -3.894 -5.238 18.696 1.00 89.94 190 SER A N 1
ATOM 1445 C CA . SER A 1 190 ? -2.816 -4.539 19.403 1.00 89.94 190 SER A CA 1
ATOM 1446 C C . SER A 1 190 ? -2.822 -3.029 19.182 1.00 89.94 190 SER A C 1
ATOM 1448 O O . SER A 1 190 ? -3.187 -2.528 18.112 1.00 89.94 190 SER A O 1
ATOM 1450 N N . GLY A 1 191 ? -2.353 -2.298 20.192 1.00 91.50 191 GLY A N 1
ATOM 1451 C CA . GLY A 1 191 ? -2.361 -0.841 20.232 1.00 91.50 191 GLY A CA 1
ATOM 1452 C C . GLY A 1 191 ? -3.773 -0.284 20.406 1.00 91.50 191 GLY A C 1
ATOM 1453 O O . GLY A 1 191 ? -4.624 -0.904 21.049 1.00 91.50 191 GLY A O 1
ATOM 1454 N N . ASP A 1 192 ? -4.017 0.889 19.827 1.00 93.94 192 ASP A N 1
ATOM 1455 C CA . ASP A 1 192 ? -5.311 1.562 19.925 1.00 93.94 192 ASP A CA 1
ATOM 1456 C C . ASP A 1 192 ? -6.382 0.805 19.138 1.00 93.94 192 ASP A C 1
ATOM 1458 O O . ASP A 1 192 ? -6.242 0.565 17.936 1.00 93.94 192 ASP A O 1
ATOM 1462 N N . MET A 1 193 ? -7.473 0.464 19.818 1.00 95.88 193 MET A N 1
ATOM 1463 C CA . MET A 1 193 ? -8.625 -0.213 19.242 1.00 95.88 193 MET A CA 1
ATOM 1464 C C . MET A 1 193 ? -9.729 0.800 18.957 1.00 95.88 193 MET A C 1
ATOM 1466 O O . MET A 1 193 ? -10.103 1.598 19.811 1.00 95.88 193 MET A O 1
ATOM 1470 N N . SER A 1 194 ? -10.272 0.769 17.747 1.00 98.25 194 SER A N 1
ATOM 1471 C CA . SER A 1 194 ? -11.388 1.607 17.316 1.00 98.25 194 SER A CA 1
ATOM 1472 C C . SER A 1 194 ? -12.529 0.713 16.846 1.00 98.25 194 SER A C 1
ATOM 1474 O O . SER A 1 194 ? -12.352 -0.124 15.962 1.00 98.25 194 SER A O 1
ATOM 1476 N N . ILE A 1 195 ? -13.687 0.866 17.472 1.00 98.19 195 ILE A N 1
ATOM 1477 C CA . ILE A 1 195 ? -14.871 0.031 17.305 1.00 98.19 195 ILE A CA 1
ATOM 1478 C C . ILE A 1 195 ? -15.995 0.896 16.754 1.00 98.19 195 ILE A C 1
ATOM 1480 O O . ILE A 1 195 ? -16.352 1.912 17.344 1.00 98.19 195 ILE A O 1
ATOM 1484 N N . LEU A 1 196 ? -16.589 0.465 15.651 1.00 97.94 196 LEU A N 1
ATOM 1485 C CA . LEU A 1 196 ? -17.757 1.089 15.050 1.00 97.94 196 LEU A CA 1
ATOM 1486 C C . LEU A 1 196 ? -18.907 0.090 15.069 1.00 97.94 196 LEU A C 1
ATOM 1488 O O . LEU A 1 196 ? -18.894 -0.871 14.304 1.00 97.94 196 LEU A O 1
ATOM 1492 N N . ASP A 1 197 ? -19.888 0.305 15.941 1.00 96.88 197 ASP A N 1
ATOM 1493 C CA . ASP A 1 197 ? -21.081 -0.534 16.029 1.00 96.88 197 ASP A CA 1
ATOM 1494 C C . ASP A 1 197 ? -22.292 0.291 16.471 1.00 96.88 197 ASP A C 1
ATOM 1496 O O . ASP A 1 197 ? -22.423 0.677 17.627 1.00 96.88 197 ASP A O 1
ATOM 1500 N N . MET A 1 198 ? -23.232 0.520 15.553 1.00 95.50 198 MET A N 1
ATOM 1501 C CA . MET A 1 198 ? -24.474 1.249 15.848 1.00 95.50 198 MET A CA 1
ATOM 1502 C C . MET A 1 198 ? -25.397 0.523 16.848 1.00 95.50 198 MET A C 1
ATOM 1504 O O . MET A 1 198 ? -26.349 1.124 17.335 1.00 95.50 198 MET A O 1
ATOM 1508 N N . HIS A 1 199 ? -25.164 -0.768 17.115 1.00 94.62 199 HIS A N 1
ATOM 1509 C CA . HIS A 1 199 ? -25.959 -1.581 18.040 1.00 94.62 199 HIS A CA 1
ATOM 1510 C C . HIS A 1 199 ? -25.268 -1.767 19.398 1.00 94.62 199 HIS A C 1
ATOM 1512 O O . HIS A 1 199 ? -25.633 -2.679 20.141 1.00 94.62 199 HIS A O 1
ATOM 1518 N N . PHE A 1 200 ? -24.275 -0.934 19.723 1.00 96.19 200 PHE A N 1
ATOM 1519 C CA . PHE A 1 200 ? -23.556 -1.021 20.987 1.00 96.19 200 PHE A CA 1
ATOM 1520 C C . PHE A 1 200 ? -24.475 -0.624 22.153 1.00 96.19 200 PHE A C 1
ATOM 1522 O O . PHE A 1 200 ? -24.832 0.544 22.305 1.00 96.19 200 PHE A O 1
ATOM 1529 N N . ASP A 1 201 ? -24.874 -1.617 22.947 1.00 95.81 201 ASP A N 1
ATOM 1530 C CA . ASP A 1 201 ? -25.784 -1.510 24.089 1.00 95.81 201 ASP A CA 1
ATOM 1531 C C . ASP A 1 201 ? -25.151 -2.124 25.354 1.00 95.81 201 ASP A C 1
ATOM 1533 O O . ASP A 1 201 ? -23.960 -2.444 25.377 1.00 95.81 201 ASP A O 1
ATOM 1537 N N . ASN A 1 202 ? -25.930 -2.302 26.428 1.00 95.88 202 ASN A N 1
ATOM 1538 C CA . ASN A 1 202 ? -25.407 -2.866 27.677 1.00 95.88 202 ASN A CA 1
ATOM 1539 C C . ASN A 1 202 ? -24.795 -4.265 27.475 1.00 95.88 202 ASN A C 1
ATOM 1541 O O . ASN A 1 202 ? -23.750 -4.596 28.032 1.00 95.88 202 ASN A O 1
ATOM 1545 N N . LYS A 1 203 ? -25.403 -5.081 26.608 1.00 95.75 203 LYS A N 1
ATOM 1546 C CA . LYS A 1 203 ? -24.886 -6.414 26.304 1.00 95.75 203 LYS A CA 1
ATOM 1547 C C . LYS A 1 203 ? -23.581 -6.338 25.514 1.00 95.75 203 LYS A C 1
ATOM 1549 O O . LYS A 1 203 ? -22.727 -7.210 25.668 1.00 95.75 203 LYS A O 1
ATOM 1554 N N . ALA A 1 204 ? -23.402 -5.303 24.690 1.00 96.69 204 ALA A N 1
ATOM 1555 C CA . ALA A 1 204 ? -22.132 -5.058 24.016 1.00 96.69 204 ALA A CA 1
ATOM 1556 C C . ALA A 1 204 ? -21.002 -4.737 25.005 1.00 96.69 204 ALA A C 1
ATOM 1558 O O . ALA A 1 204 ? -19.903 -5.249 24.818 1.00 96.69 204 ALA A O 1
ATOM 1559 N N . VAL A 1 205 ? -21.273 -3.966 26.067 1.00 96.56 205 VAL A N 1
ATOM 1560 C CA . VAL A 1 205 ? -20.303 -3.692 27.145 1.00 96.56 205 VAL A CA 1
ATOM 1561 C C . VAL A 1 205 ? -19.875 -4.991 27.830 1.00 96.56 205 VAL A C 1
ATOM 1563 O O . VAL A 1 205 ? -18.684 -5.285 27.893 1.00 96.56 205 VAL A O 1
ATOM 1566 N N . GLU A 1 206 ? -20.838 -5.816 28.256 1.00 95.69 206 GLU A N 1
ATOM 1567 C CA . GLU A 1 206 ? -20.560 -7.119 28.882 1.00 95.69 206 GLU A CA 1
ATOM 1568 C C . GLU A 1 206 ? -19.731 -8.036 27.971 1.00 95.69 206 GLU A C 1
ATOM 1570 O O . GLU A 1 206 ? -18.753 -8.648 28.402 1.00 95.69 206 GLU A O 1
ATOM 1575 N N . ASN A 1 207 ? -20.106 -8.137 26.693 1.00 96.19 207 ASN A N 1
ATOM 1576 C CA . ASN A 1 207 ? -19.377 -8.970 25.745 1.00 96.19 207 ASN A CA 1
ATOM 1577 C C . ASN A 1 207 ? -17.974 -8.415 25.479 1.00 96.19 207 ASN A C 1
ATOM 1579 O O . ASN A 1 207 ? -17.028 -9.192 25.417 1.00 96.19 207 ASN A O 1
ATOM 1583 N N . LEU A 1 208 ? -17.816 -7.096 25.341 1.00 95.69 208 LEU A N 1
ATOM 1584 C CA . LEU A 1 208 ? -16.510 -6.478 25.118 1.00 95.69 208 LEU A CA 1
ATOM 1585 C C . LEU A 1 208 ? -15.573 -6.716 26.306 1.00 95.69 208 LEU A C 1
ATOM 1587 O O . LEU A 1 208 ? -14.412 -7.054 26.089 1.00 95.69 208 LEU A O 1
ATOM 1591 N N . LEU A 1 209 ? -16.082 -6.634 27.539 1.00 94.31 209 LEU A N 1
ATOM 1592 C CA . LEU A 1 209 ? -15.332 -6.999 28.738 1.00 94.31 209 LEU A CA 1
ATOM 1593 C C . LEU A 1 209 ? -14.823 -8.447 28.659 1.00 94.31 209 LEU A C 1
ATOM 1595 O O . LEU A 1 209 ? -13.632 -8.688 28.831 1.00 94.31 209 LEU A O 1
ATOM 1599 N N . LEU A 1 210 ? -15.693 -9.410 28.333 1.00 93.56 210 LEU A N 1
ATOM 1600 C CA . LEU A 1 210 ? -15.303 -10.822 28.195 1.00 93.56 210 LEU A CA 1
ATOM 1601 C C . LEU A 1 210 ? -14.270 -11.056 27.082 1.00 93.56 210 LEU A C 1
ATOM 1603 O O . LEU A 1 210 ? -13.424 -11.942 27.196 1.00 93.56 210 LEU A O 1
ATOM 1607 N N . LEU A 1 211 ? -14.349 -10.284 25.999 1.00 93.50 211 LEU A N 1
ATOM 1608 C CA . LEU A 1 211 ? -13.438 -10.385 24.860 1.00 93.50 211 LEU A CA 1
ATOM 1609 C C . LEU A 1 211 ? -12.055 -9.802 25.172 1.00 93.50 211 LEU A C 1
ATOM 1611 O O . LEU A 1 211 ? -11.046 -10.367 24.741 1.00 93.50 211 LEU A O 1
ATOM 1615 N N . LEU A 1 212 ? -12.010 -8.708 25.937 1.00 91.75 212 LEU A N 1
ATOM 1616 C CA . LEU A 1 212 ? -10.777 -8.045 26.360 1.00 91.75 212 LEU A CA 1
ATOM 1617 C C . LEU A 1 212 ? -10.118 -8.703 27.575 1.00 91.75 212 LEU A C 1
ATOM 1619 O O . LEU A 1 212 ? -8.911 -8.551 27.733 1.00 91.75 212 LEU A O 1
ATOM 1623 N N . ASN A 1 213 ? -10.867 -9.433 28.406 1.00 87.12 213 ASN A N 1
ATOM 1624 C CA . ASN A 1 213 ? -10.343 -10.039 29.629 1.00 87.12 213 ASN A CA 1
ATOM 1625 C C . ASN A 1 213 ? -9.159 -10.982 29.346 1.00 87.12 213 ASN A C 1
ATOM 1627 O O . ASN A 1 213 ? -9.297 -11.969 28.617 1.00 87.12 213 ASN A O 1
ATOM 1631 N N . GLY A 1 214 ? -8.001 -10.679 29.933 1.00 82.56 214 GLY A N 1
ATOM 1632 C CA . GLY A 1 214 ? -6.736 -11.385 29.717 1.00 82.56 214 GLY A CA 1
ATOM 1633 C C . GLY A 1 214 ? -5.914 -10.883 28.523 1.00 82.56 214 GLY A C 1
ATOM 1634 O O . GLY A 1 214 ? -4.820 -11.395 28.297 1.00 82.56 214 GLY A O 1
ATOM 1635 N N . ASN A 1 215 ? -6.411 -9.894 27.775 1.00 82.50 215 ASN A N 1
ATOM 1636 C CA . ASN A 1 215 ? -5.766 -9.293 26.602 1.00 82.50 215 ASN A CA 1
ATOM 1637 C C . ASN A 1 215 ? -5.541 -7.773 26.764 1.00 82.50 215 ASN A C 1
ATOM 1639 O O . ASN A 1 215 ? -5.122 -7.104 25.821 1.00 82.50 215 ASN A O 1
ATOM 1643 N N . GLU A 1 216 ? -5.810 -7.198 27.939 1.00 81.69 216 GLU A N 1
ATOM 1644 C CA . GLU A 1 216 ? -5.844 -5.743 28.147 1.00 81.69 216 GLU A CA 1
ATOM 1645 C C . GLU A 1 216 ? -4.477 -5.078 27.962 1.00 81.69 216 GLU A C 1
ATOM 1647 O O . GLU A 1 216 ? -4.395 -3.967 27.449 1.00 81.69 216 GLU A O 1
ATOM 1652 N N . GLN A 1 217 ? -3.393 -5.782 28.304 1.00 75.44 217 GLN A N 1
ATOM 1653 C CA . GLN A 1 217 ? -2.018 -5.274 28.197 1.00 75.44 217 GLN A CA 1
ATOM 1654 C C . GLN A 1 217 ? -1.608 -4.925 26.757 1.00 75.44 217 GLN A C 1
ATOM 1656 O O . GLN A 1 217 ? -0.642 -4.192 26.550 1.00 75.44 217 GLN A O 1
ATOM 1661 N N . GLY A 1 218 ? -2.332 -5.439 25.758 1.00 78.31 218 GLY A N 1
ATOM 1662 C CA . GLY A 1 218 ? -2.114 -5.116 24.351 1.00 78.31 218 GLY A CA 1
ATOM 1663 C C . GLY A 1 218 ? -2.668 -3.754 23.922 1.00 78.31 218 GLY A C 1
ATOM 1664 O O . GLY A 1 218 ? -2.384 -3.336 22.798 1.00 78.31 218 GLY A O 1
ATOM 1665 N N . HIS A 1 219 ? -3.440 -3.065 24.771 1.00 87.44 219 HIS A N 1
ATOM 1666 C CA . HIS A 1 219 ? -4.244 -1.904 24.386 1.00 87.44 219 HIS A CA 1
ATOM 1667 C C . HIS A 1 219 ? -4.014 -0.691 25.290 1.00 87.44 219 HIS A C 1
ATOM 1669 O O . HIS A 1 219 ? -4.171 -0.765 26.499 1.00 87.44 219 HIS A O 1
ATOM 1675 N N . SER A 1 220 ? -3.715 0.465 24.696 1.00 88.75 220 SER A N 1
ATOM 1676 C CA . SER A 1 220 ? -3.640 1.755 25.403 1.00 88.75 220 SER A CA 1
ATOM 1677 C C . SER A 1 220 ? -4.979 2.493 25.435 1.00 88.75 220 SER A C 1
ATOM 1679 O O . SER A 1 220 ? -5.294 3.203 26.392 1.00 88.75 220 SER A O 1
ATOM 1681 N N . LEU A 1 221 ? -5.772 2.343 24.374 1.00 95.69 221 LEU A N 1
ATOM 1682 C CA . LEU A 1 221 ? -6.980 3.123 24.140 1.00 95.69 221 LEU A CA 1
ATOM 1683 C C . LEU A 1 221 ? -8.013 2.289 23.378 1.00 95.69 221 LEU A C 1
ATOM 1685 O O . LEU A 1 221 ? -7.701 1.677 22.358 1.00 95.69 221 LEU A O 1
ATOM 1689 N N . VAL A 1 222 ? -9.257 2.323 23.843 1.00 97.19 222 VAL A N 1
ATOM 1690 C CA . VAL A 1 222 ? -10.435 1.770 23.176 1.00 97.19 222 VAL A CA 1
ATOM 1691 C C . VAL A 1 222 ? -11.380 2.923 22.847 1.00 97.19 222 VAL A C 1
ATOM 1693 O O . VAL A 1 222 ? -11.834 3.653 23.726 1.00 97.19 222 VAL A O 1
ATOM 1696 N N . ARG A 1 223 ? -11.677 3.099 21.562 1.00 98.38 223 ARG A N 1
ATOM 1697 C CA . ARG A 1 223 ? -12.595 4.111 21.035 1.00 98.38 223 ARG A CA 1
ATOM 1698 C C . ARG A 1 223 ? -13.833 3.432 20.482 1.00 98.38 223 ARG A C 1
ATOM 1700 O O . ARG A 1 223 ? -13.703 2.536 19.657 1.00 98.38 223 ARG A O 1
ATOM 1707 N N . VAL A 1 224 ? -15.020 3.862 20.893 1.00 98.25 224 VAL A N 1
ATOM 1708 C CA . VAL A 1 224 ? -16.292 3.270 20.458 1.00 98.25 224 VAL A CA 1
ATOM 1709 C C . VAL A 1 224 ? -17.178 4.331 19.815 1.00 98.25 224 VAL A C 1
ATOM 1711 O O . VAL A 1 224 ? -17.456 5.360 20.426 1.00 98.25 224 VAL A O 1
ATOM 1714 N N . LEU A 1 225 ? -17.646 4.062 18.597 1.00 98.00 225 LEU A N 1
ATOM 1715 C CA . LEU A 1 225 ? -18.704 4.808 17.919 1.00 98.00 225 LEU A CA 1
ATOM 1716 C C . LEU A 1 225 ? -19.995 4.000 17.903 1.00 98.00 225 LEU A C 1
ATOM 1718 O O . LEU A 1 225 ? -20.012 2.864 17.424 1.00 98.00 225 LEU A O 1
ATOM 1722 N N . THR A 1 226 ? -21.078 4.618 18.372 1.00 97.25 226 THR A N 1
ATOM 1723 C CA . THR A 1 226 ? -22.415 4.011 18.418 1.00 97.25 226 THR A CA 1
ATOM 1724 C C . THR A 1 226 ? -23.520 5.015 18.077 1.00 97.25 226 THR A C 1
ATOM 1726 O O . THR A 1 226 ? -23.273 6.213 17.938 1.00 97.25 226 THR A O 1
ATOM 1729 N N . SER A 1 227 ? -24.745 4.520 17.911 1.00 95.31 227 SER A N 1
ATOM 1730 C CA . SER A 1 227 ? -25.964 5.320 17.765 1.00 95.31 227 SER A CA 1
ATOM 1731 C C . SER A 1 227 ? -26.606 5.587 19.132 1.00 95.31 227 SER A C 1
ATOM 1733 O O . SER A 1 227 ? -26.473 4.789 20.059 1.00 95.31 227 SER A O 1
ATOM 1735 N N . ALA A 1 228 ? -27.359 6.682 19.245 1.00 93.62 228 ALA A N 1
ATOM 1736 C CA . ALA A 1 228 ? -28.121 7.023 20.445 1.00 93.62 228 ALA A CA 1
ATOM 1737 C C . ALA A 1 228 ? -29.256 6.031 20.764 1.00 93.62 228 ALA A C 1
ATOM 1739 O O . ALA A 1 228 ? -29.663 5.910 21.917 1.00 93.62 228 ALA A O 1
ATOM 1740 N N . ASN A 1 229 ? -29.748 5.297 19.759 1.00 88.94 229 ASN A N 1
ATOM 1741 C CA . ASN A 1 229 ? -30.996 4.526 19.821 1.00 88.94 229 ASN A CA 1
ATOM 1742 C C . ASN A 1 229 ? -31.050 3.444 20.913 1.00 88.94 229 ASN A C 1
ATOM 1744 O O . ASN A 1 229 ? -32.130 2.940 21.214 1.00 88.94 229 ASN A O 1
ATOM 1748 N N . ARG A 1 230 ? -29.906 3.036 21.475 1.00 85.69 230 ARG A N 1
ATOM 1749 C CA . ARG A 1 230 ? -29.816 1.946 22.464 1.00 85.69 230 ARG A CA 1
ATOM 1750 C C . ARG A 1 230 ? -29.153 2.341 23.785 1.00 85.69 230 ARG A C 1
ATOM 1752 O O . ARG A 1 230 ? -28.855 1.470 24.602 1.00 85.69 230 ARG A O 1
ATOM 1759 N N . LEU A 1 231 ? -28.942 3.636 24.015 1.00 90.88 231 LEU A N 1
ATOM 1760 C CA . LEU A 1 231 ? -28.260 4.150 25.204 1.00 90.88 231 LEU A CA 1
ATOM 1761 C C . LEU A 1 231 ? -29.287 4.541 26.278 1.00 90.88 231 LEU A C 1
ATOM 1763 O O . LEU A 1 231 ? -29.659 5.701 26.416 1.00 90.88 231 LEU A O 1
ATOM 1767 N N . GLY A 1 232 ? -29.801 3.541 26.999 1.00 85.44 232 GLY A N 1
ATOM 1768 C CA . GLY A 1 232 ? -30.747 3.739 28.106 1.00 85.44 232 GLY A CA 1
ATOM 1769 C C . GLY A 1 232 ? -30.072 3.951 29.469 1.00 85.44 232 GLY A C 1
ATOM 1770 O O . GLY A 1 232 ? -28.857 3.842 29.603 1.00 85.44 232 GLY A O 1
ATOM 1771 N N . SER A 1 233 ? -30.866 4.157 30.524 1.00 82.94 233 SER A N 1
ATOM 1772 C CA . SER A 1 233 ? -30.357 4.384 31.894 1.00 82.94 233 SER A CA 1
ATOM 1773 C C . SER A 1 233 ? -29.456 3.261 32.425 1.00 82.94 233 SER A C 1
ATOM 1775 O O . SER A 1 233 ? -28.497 3.514 33.147 1.00 82.94 233 SER A O 1
ATOM 1777 N N . HIS A 1 234 ? -29.730 2.008 32.051 1.00 87.00 234 HIS A N 1
ATOM 1778 C CA . HIS A 1 234 ? -28.919 0.860 32.471 1.00 87.00 234 HIS A CA 1
ATOM 1779 C C . HIS A 1 234 ? -27.549 0.845 31.783 1.00 87.00 234 HIS A C 1
ATOM 1781 O O . HIS A 1 234 ? -26.570 0.407 32.377 1.00 87.00 234 HIS A O 1
ATOM 1787 N N . PHE A 1 235 ? -27.474 1.362 30.553 1.00 93.31 235 PHE A N 1
ATOM 1788 C CA . PHE A 1 235 ? -26.222 1.463 29.813 1.00 93.31 235 PHE A CA 1
ATOM 1789 C C . PHE A 1 235 ? -25.253 2.433 30.488 1.00 93.31 235 PHE A C 1
ATOM 1791 O O . PHE A 1 235 ? -24.064 2.147 30.557 1.00 93.31 235 PHE A O 1
ATOM 1798 N N . GLU A 1 236 ? -25.755 3.560 31.001 1.00 92.94 236 GLU A N 1
ATOM 1799 C CA . GLU A 1 236 ? -24.922 4.593 31.617 1.00 92.94 236 GLU A CA 1
ATOM 1800 C C . GLU A 1 236 ? -24.080 4.043 32.768 1.00 92.94 236 GLU A C 1
ATOM 1802 O O . GLU A 1 236 ? -22.861 4.207 32.767 1.00 92.94 236 GLU A O 1
ATOM 1807 N N . ARG A 1 237 ? -24.716 3.333 33.706 1.00 93.00 237 ARG A N 1
ATOM 1808 C CA . ARG A 1 237 ? -24.018 2.726 34.842 1.00 93.00 237 ARG A CA 1
ATOM 1809 C C . ARG A 1 237 ? -22.955 1.732 34.377 1.00 93.00 237 ARG A C 1
ATOM 1811 O O . ARG A 1 237 ? -21.792 1.874 34.734 1.00 93.00 237 ARG A O 1
ATOM 1818 N N . SER A 1 238 ? -23.333 0.780 33.528 1.00 94.38 238 SER A N 1
ATOM 1819 C CA . SER A 1 238 ? -22.412 -0.247 33.036 1.00 94.38 238 SER A CA 1
ATOM 1820 C C . SER A 1 238 ? -21.264 0.327 32.206 1.00 94.38 238 SER A C 1
ATOM 1822 O O . SER A 1 238 ? -20.153 -0.187 32.272 1.00 94.38 238 SER A O 1
ATOM 1824 N N . TYR A 1 239 ? -21.497 1.408 31.458 1.00 95.94 239 TYR A N 1
ATOM 1825 C CA . TYR A 1 239 ? -20.447 2.125 30.741 1.00 95.94 239 TYR A CA 1
ATOM 1826 C C . TYR A 1 239 ? -19.422 2.742 31.698 1.00 95.94 239 TYR A C 1
ATOM 1828 O O . TYR A 1 239 ? -18.222 2.586 31.471 1.00 95.94 239 TYR A O 1
ATOM 1836 N N . PHE A 1 240 ? -19.871 3.433 32.750 1.00 95.81 240 PHE A N 1
ATOM 1837 C CA . PHE A 1 240 ? -18.960 4.057 33.710 1.00 95.81 240 PHE A CA 1
ATOM 1838 C C . PHE A 1 240 ? -18.197 3.020 34.540 1.00 95.81 240 PHE A C 1
ATOM 1840 O O . PHE A 1 240 ? -16.979 3.151 34.652 1.00 95.81 240 PHE A O 1
ATOM 1847 N N . ASP A 1 241 ? -18.868 1.962 35.004 1.00 96.38 241 ASP A N 1
ATOM 1848 C CA . ASP A 1 241 ? -18.226 0.850 35.716 1.00 96.38 241 ASP A CA 1
ATOM 1849 C C . ASP A 1 241 ? -17.154 0.183 34.826 1.00 96.38 241 ASP A C 1
ATOM 1851 O O . ASP A 1 241 ? -16.012 -0.019 35.239 1.00 96.38 241 ASP A O 1
ATOM 1855 N N . PHE A 1 242 ? -17.479 -0.085 33.555 1.00 96.12 242 PHE A N 1
ATOM 1856 C CA . PHE A 1 242 ? -16.538 -0.673 32.596 1.00 96.12 242 PHE A CA 1
ATOM 1857 C C . PHE A 1 242 ? -15.363 0.256 32.266 1.00 96.12 242 PHE A C 1
ATOM 1859 O O . PHE A 1 242 ? -14.218 -0.186 32.154 1.00 96.12 242 PHE A O 1
ATOM 1866 N N . LYS A 1 243 ? -15.628 1.558 32.119 1.00 96.69 243 LYS A N 1
ATOM 1867 C CA . LYS A 1 243 ? -14.594 2.571 31.890 1.00 96.69 243 LYS A CA 1
ATOM 1868 C C . LYS A 1 243 ? -13.613 2.640 33.059 1.00 96.69 243 LYS A C 1
ATOM 1870 O O . LYS A 1 243 ? -12.410 2.746 32.825 1.00 96.69 243 LYS A O 1
ATOM 1875 N N . GLU A 1 244 ? -14.114 2.590 34.290 1.00 97.00 244 GLU A N 1
ATOM 1876 C CA . GLU A 1 244 ? -13.289 2.570 35.497 1.00 97.00 244 GLU A CA 1
ATOM 1877 C C . GLU A 1 244 ? -12.453 1.287 35.579 1.00 97.00 244 GLU A C 1
ATOM 1879 O O . GLU A 1 244 ? -11.243 1.360 35.798 1.00 97.00 244 GLU A O 1
ATOM 1884 N N . GLU A 1 245 ? -13.048 0.121 35.306 1.00 95.56 245 GLU A N 1
ATOM 1885 C CA . GLU A 1 245 ? -12.321 -1.154 35.300 1.00 95.56 245 GLU A CA 1
ATOM 1886 C C . GLU A 1 245 ? -11.169 -1.159 34.282 1.00 95.56 245 GLU A C 1
ATOM 1888 O O . GLU A 1 245 ? -10.050 -1.563 34.608 1.00 95.56 245 GLU A O 1
ATOM 1893 N N . LEU A 1 246 ? -11.408 -0.667 33.062 1.00 94.69 246 LEU A N 1
ATOM 1894 C CA . LEU A 1 246 ? -10.362 -0.528 32.047 1.00 94.69 246 LEU A CA 1
ATOM 1895 C C . LEU A 1 246 ? -9.287 0.480 32.464 1.00 94.69 246 LEU A C 1
ATOM 1897 O O . LEU A 1 246 ? -8.096 0.202 32.306 1.00 94.69 246 LEU A O 1
ATOM 1901 N N . SER A 1 247 ? -9.682 1.608 33.059 1.00 95.38 247 SER A N 1
ATOM 1902 C CA . SER A 1 247 ? -8.742 2.617 33.554 1.00 95.38 247 SER A CA 1
ATOM 1903 C C . SER A 1 247 ? -7.825 2.053 34.642 1.00 95.38 247 SER A C 1
ATOM 1905 O O . SER A 1 247 ? -6.623 2.316 34.621 1.00 95.38 247 SER A O 1
ATOM 1907 N N . ASN A 1 248 ? -8.353 1.224 35.549 1.00 94.44 248 ASN A N 1
ATOM 1908 C CA . ASN A 1 248 ? -7.568 0.528 36.576 1.00 94.44 248 ASN A CA 1
ATOM 1909 C C . ASN A 1 248 ? -6.543 -0.451 35.976 1.00 94.44 248 ASN A C 1
ATOM 1911 O O . ASN A 1 248 ? -5.529 -0.752 36.603 1.00 94.44 248 ASN A O 1
ATOM 1915 N N . LYS A 1 249 ? -6.780 -0.913 34.743 1.00 92.88 249 LYS A N 1
ATOM 1916 C CA . LYS A 1 249 ? -5.867 -1.752 33.953 1.00 92.88 249 LYS A CA 1
ATOM 1917 C C . LYS A 1 249 ? -4.961 -0.941 33.011 1.00 92.88 249 LYS A C 1
ATOM 1919 O O . LYS A 1 249 ? -4.223 -1.530 32.228 1.00 92.88 249 LYS A O 1
ATOM 1924 N N . GLY A 1 250 ? -4.994 0.394 33.078 1.00 92.94 250 GLY A N 1
ATOM 1925 C CA . GLY A 1 250 ? -4.191 1.286 32.234 1.00 92.94 250 GLY A CA 1
ATOM 1926 C C . GLY A 1 250 ? -4.736 1.494 30.816 1.00 92.94 250 GLY A C 1
ATOM 1927 O O . GLY A 1 250 ? -4.026 2.035 29.970 1.00 92.94 250 GLY A O 1
ATOM 1928 N N . VAL A 1 251 ? -5.981 1.091 30.549 1.00 94.38 251 VAL A N 1
ATOM 1929 C CA . VAL A 1 251 ? -6.634 1.215 29.240 1.00 94.38 251 VAL A CA 1
ATOM 1930 C C . VAL A 1 251 ? -7.651 2.355 29.277 1.00 94.38 251 VAL A C 1
ATOM 1932 O O . VAL A 1 251 ? -8.595 2.343 30.063 1.00 94.38 251 VAL A O 1
ATOM 1935 N N . SER A 1 252 ? -7.499 3.349 28.403 1.00 96.25 252 SER A N 1
ATOM 1936 C CA . SER A 1 252 ? -8.485 4.433 28.285 1.00 96.25 252 SER A CA 1
ATOM 1937 C C . SER A 1 252 ? -9.684 3.994 27.444 1.00 96.25 252 SER A C 1
ATOM 1939 O O . SER A 1 252 ? -9.497 3.431 26.371 1.00 96.25 252 SER A O 1
ATOM 1941 N N . LEU A 1 253 ? -10.911 4.297 27.875 1.00 97.50 253 LEU A N 1
ATOM 1942 C CA . LEU A 1 253 ? -12.127 4.079 27.081 1.00 97.50 253 LEU A CA 1
ATOM 1943 C C . LEU A 1 253 ? -12.799 5.415 26.746 1.00 97.50 253 LEU A C 1
ATOM 1945 O O . LEU A 1 253 ? -13.168 6.180 27.640 1.00 97.50 253 LEU A O 1
ATOM 1949 N N . GLU A 1 254 ? -13.015 5.668 25.456 1.00 97.94 254 GLU A N 1
ATOM 1950 C CA . GLU A 1 254 ? -13.809 6.796 24.970 1.00 97.94 254 GLU A CA 1
ATOM 1951 C C . GLU A 1 254 ? -14.960 6.294 24.102 1.00 97.94 254 GLU A C 1
ATOM 1953 O O . GLU A 1 254 ? -14.753 5.557 23.139 1.00 97.94 254 GLU A O 1
ATOM 1958 N N . LEU A 1 255 ? -16.179 6.721 24.431 1.00 97.94 255 LEU A N 1
ATOM 1959 C CA . LEU A 1 255 ? -17.369 6.421 23.648 1.00 97.94 255 LEU A CA 1
ATOM 1960 C C . LEU A 1 255 ? -17.946 7.718 23.096 1.00 97.94 255 LEU A C 1
ATOM 1962 O O . LEU A 1 255 ? -18.113 8.702 23.823 1.00 97.94 255 LEU A O 1
ATOM 1966 N N . ARG A 1 256 ? -18.256 7.719 21.802 1.00 98.00 256 ARG A N 1
ATOM 1967 C CA . ARG A 1 256 ? -18.940 8.823 21.141 1.00 98.00 256 ARG A CA 1
ATOM 1968 C C . ARG A 1 256 ? -20.199 8.345 20.431 1.00 98.00 256 ARG A C 1
ATOM 1970 O O . ARG A 1 256 ? -20.269 7.240 19.892 1.00 98.00 256 ARG A O 1
ATOM 1977 N N . VAL A 1 257 ? -21.194 9.219 20.442 1.00 97.38 257 VAL A N 1
ATOM 1978 C CA . VAL A 1 257 ? -22.503 9.031 19.830 1.00 97.38 257 VAL A CA 1
ATOM 1979 C C . VAL A 1 257 ? -22.511 9.739 18.480 1.00 97.38 257 VAL A C 1
ATOM 1981 O O . VAL A 1 257 ? -22.234 10.940 18.390 1.00 97.38 257 VAL A O 1
ATOM 1984 N N . MET A 1 258 ? -22.780 8.974 17.427 1.00 96.44 258 MET A N 1
ATOM 1985 C CA . MET A 1 258 ? -22.909 9.461 16.056 1.00 96.44 258 MET A CA 1
ATOM 1986 C C . MET A 1 258 ? -24.167 10.320 15.891 1.00 96.44 258 MET A C 1
ATOM 1988 O O . MET A 1 258 ? -25.129 10.174 16.645 1.00 96.44 258 MET A O 1
ATOM 1992 N N . SER A 1 259 ? -24.171 11.191 14.880 1.00 94.81 259 SER A N 1
ATOM 1993 C CA . SER A 1 259 ? -25.401 11.852 14.435 1.00 94.81 259 SER A CA 1
ATOM 1994 C C . SER A 1 259 ? -26.380 10.831 13.834 1.00 94.81 259 SER A C 1
ATOM 1996 O O . SER A 1 259 ? -25.956 9.778 13.351 1.00 94.81 259 SER A O 1
ATOM 1998 N N . ASP A 1 260 ? -27.679 11.141 13.809 1.00 92.69 260 ASP A N 1
ATOM 1999 C CA . ASP A 1 260 ? -28.682 10.255 13.195 1.00 92.69 260 ASP A CA 1
ATOM 2000 C C . ASP A 1 260 ? -28.401 10.015 11.707 1.00 92.69 260 ASP A C 1
ATOM 2002 O O . ASP A 1 260 ? -28.562 8.900 11.212 1.00 92.69 260 ASP A O 1
ATOM 2006 N N . THR A 1 261 ? -27.904 11.036 11.003 1.00 93.75 261 THR A N 1
ATOM 2007 C CA . THR A 1 261 ? -27.506 10.936 9.595 1.00 93.75 261 THR A CA 1
ATOM 2008 C C . THR A 1 261 ? -26.328 9.983 9.402 1.00 93.75 261 THR A C 1
ATOM 2010 O O . THR A 1 261 ? -26.380 9.121 8.526 1.00 93.75 261 THR A O 1
ATOM 2013 N N . ASP A 1 262 ? -25.293 10.081 10.245 1.00 93.75 262 ASP A N 1
ATOM 2014 C CA . ASP A 1 262 ? -24.146 9.165 10.194 1.00 93.75 262 ASP A CA 1
ATOM 2015 C C . ASP A 1 262 ? -24.579 7.733 10.541 1.00 93.75 262 ASP A C 1
ATOM 2017 O O . ASP A 1 262 ? -24.140 6.774 9.906 1.00 93.75 262 ASP A O 1
ATOM 2021 N N . ALA A 1 263 ? -25.472 7.579 11.524 1.00 92.00 263 ALA A N 1
ATOM 2022 C CA . ALA A 1 263 ? -25.989 6.282 11.944 1.00 92.00 263 ALA A CA 1
ATOM 2023 C C . ALA A 1 263 ? -26.838 5.603 10.855 1.00 92.00 263 ALA A C 1
ATOM 2025 O O . ALA A 1 263 ? -26.748 4.389 10.699 1.00 92.00 263 ALA A O 1
ATOM 2026 N N . GLN A 1 264 ? -27.630 6.361 10.090 1.00 91.44 264 GLN A N 1
ATOM 2027 C CA . GLN A 1 264 ? -28.417 5.834 8.968 1.00 91.44 264 GLN A CA 1
ATOM 2028 C C . GLN A 1 264 ? -27.544 5.416 7.783 1.00 91.44 264 GLN A C 1
ATOM 2030 O O . GLN A 1 264 ? -27.837 4.414 7.137 1.00 91.44 264 GLN A O 1
ATOM 2035 N N . GLN A 1 265 ? -26.477 6.166 7.498 1.00 91.00 265 GLN A N 1
ATOM 2036 C CA . GLN A 1 265 ? -25.539 5.856 6.412 1.00 91.00 265 GLN A CA 1
ATOM 2037 C C . GLN A 1 265 ? -24.555 4.744 6.781 1.00 91.00 265 GLN A C 1
ATOM 2039 O O . GLN A 1 265 ? -23.955 4.108 5.906 1.00 91.00 265 GLN A O 1
ATOM 2044 N N . GLN A 1 266 ? -24.346 4.515 8.078 1.00 90.62 266 GLN A N 1
ATOM 2045 C CA . GLN A 1 266 ? -23.487 3.448 8.536 1.00 90.62 266 GLN A CA 1
ATOM 2046 C C . GLN A 1 266 ? -24.267 2.136 8.615 1.00 90.62 266 GLN A C 1
ATOM 2048 O O . GLN A 1 266 ? -25.202 1.988 9.390 1.00 90.62 266 GLN A O 1
ATOM 2053 N N . HIS A 1 267 ? -23.843 1.143 7.838 1.00 87.50 267 HIS A N 1
ATOM 2054 C CA . HIS A 1 267 ? -24.372 -0.227 7.893 1.00 87.50 267 HIS A CA 1
ATOM 2055 C C . HIS A 1 267 ? -23.302 -1.242 8.294 1.00 87.50 267 HIS A C 1
ATOM 2057 O O . HIS A 1 267 ? -23.609 -2.370 8.695 1.00 87.50 267 HIS A O 1
ATOM 2063 N N . GLU A 1 268 ? -22.036 -0.845 8.200 1.00 92.12 268 GLU A N 1
ATOM 2064 C CA . GLU A 1 268 ? -20.907 -1.700 8.505 1.00 92.12 268 GLU A CA 1
ATOM 2065 C C . GLU A 1 268 ? -20.514 -1.584 9.968 1.00 92.12 268 GLU A C 1
ATOM 2067 O O . GLU A 1 268 ? -20.665 -0.540 10.603 1.00 92.12 268 GLU A O 1
ATOM 2072 N N . ARG A 1 269 ? -20.001 -2.694 10.495 1.00 95.25 269 ARG A N 1
ATOM 2073 C CA . ARG A 1 269 ? -19.501 -2.777 11.860 1.00 95.25 269 ARG A CA 1
ATOM 2074 C C . ARG A 1 269 ? -18.058 -3.199 11.806 1.00 95.25 269 ARG A C 1
ATOM 2076 O O . ARG A 1 269 ? -17.743 -4.207 11.169 1.00 95.25 269 ARG A O 1
ATOM 2083 N N . LEU A 1 270 ? -17.203 -2.400 12.419 1.00 97.12 270 LEU A N 1
ATOM 2084 C CA . LEU A 1 270 ? -15.767 -2.482 12.223 1.00 97.12 270 LEU A CA 1
ATOM 2085 C C . LEU A 1 270 ? -15.053 -2.582 13.566 1.00 97.12 270 LEU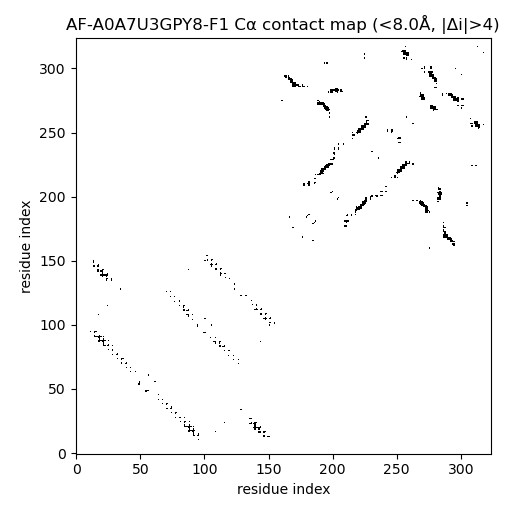 A C 1
ATOM 2087 O O . LEU A 1 270 ? -15.428 -1.909 14.523 1.00 97.12 270 LEU A O 1
ATOM 2091 N N . ILE A 1 271 ? -13.988 -3.376 13.599 1.00 97.06 271 ILE A N 1
ATOM 2092 C CA . ILE A 1 271 ? -12.938 -3.286 14.614 1.00 97.06 271 ILE A CA 1
ATOM 2093 C C . ILE A 1 271 ? -11.630 -3.004 13.893 1.00 97.06 271 ILE A C 1
ATOM 2095 O O . ILE A 1 271 ? -11.255 -3.720 12.965 1.00 97.06 271 ILE A O 1
ATOM 2099 N N . ILE A 1 272 ? -10.950 -1.949 14.315 1.00 97.00 272 ILE A N 1
ATOM 2100 C CA . ILE A 1 272 ? -9.706 -1.459 13.733 1.00 97.00 272 ILE A CA 1
ATOM 2101 C C . ILE A 1 272 ? -8.681 -1.397 14.857 1.00 97.00 272 ILE A C 1
ATOM 2103 O O . ILE A 1 272 ? -8.969 -0.832 15.908 1.00 97.00 272 ILE A O 1
ATOM 2107 N N . ASP A 1 273 ? -7.497 -1.956 14.644 1.00 94.56 273 ASP A N 1
ATOM 2108 C CA . ASP A 1 273 ? -6.378 -1.827 15.576 1.00 94.56 273 ASP A CA 1
ATOM 2109 C C . ASP A 1 273 ? -5.199 -1.083 14.916 1.00 94.56 273 ASP A C 1
ATOM 2111 O O . ASP A 1 273 ? -5.325 -0.440 13.859 1.00 94.56 273 ASP A O 1
ATOM 2115 N N . SER A 1 274 ? -4.017 -1.143 15.528 1.00 89.81 274 SER A N 1
ATOM 2116 C CA . SER A 1 274 ? -2.830 -0.492 14.973 1.00 89.81 274 SER A CA 1
ATOM 2117 C C . SER A 1 274 ? -2.360 -1.074 13.627 1.00 89.81 274 SER A C 1
ATOM 2119 O O . SER A 1 274 ? -1.717 -0.349 12.866 1.00 89.81 274 SER A O 1
ATOM 2121 N N . GLN A 1 275 ? -2.694 -2.329 13.292 1.00 88.31 275 GLN A N 1
ATOM 2122 C CA . GLN A 1 275 ? -2.148 -3.044 12.125 1.00 88.31 275 GLN A CA 1
ATOM 2123 C C . GLN A 1 275 ? -3.200 -3.503 11.107 1.00 88.31 275 GLN A C 1
ATOM 2125 O O . GLN A 1 275 ? -2.911 -3.585 9.915 1.00 88.31 275 GLN A O 1
ATOM 2130 N N . SER A 1 276 ? -4.421 -3.778 11.547 1.00 92.12 276 SER A N 1
ATOM 2131 C CA . SER A 1 276 ? -5.480 -4.454 10.804 1.00 92.12 276 SER A CA 1
ATOM 2132 C C . SER A 1 276 ? -6.845 -3.786 11.001 1.00 92.12 276 SER A C 1
ATOM 2134 O O . SER A 1 276 ? -7.063 -2.997 11.918 1.00 92.12 276 SER A O 1
ATOM 2136 N N . ALA A 1 277 ? -7.785 -4.120 10.120 1.00 94.88 277 ALA A N 1
ATOM 2137 C CA . ALA A 1 277 ? -9.197 -3.810 10.285 1.00 94.88 277 ALA A CA 1
ATOM 2138 C C . ALA A 1 277 ? -10.045 -5.014 9.881 1.00 94.88 277 ALA A C 1
ATOM 2140 O O . ALA A 1 277 ? -9.681 -5.771 8.974 1.00 94.88 277 ALA A O 1
ATOM 2141 N N . TYR A 1 278 ? -11.177 -5.175 10.557 1.00 95.25 278 TYR A N 1
ATOM 2142 C CA . TYR A 1 278 ? -12.080 -6.300 10.388 1.00 95.25 278 TYR A CA 1
ATOM 2143 C C . TYR A 1 278 ? -13.526 -5.830 10.347 1.00 95.25 278 TYR A C 1
ATOM 2145 O O . TYR A 1 278 ? -13.930 -4.991 11.153 1.00 95.25 278 TYR A O 1
ATOM 2153 N N . LYS A 1 279 ? -14.317 -6.424 9.455 1.00 94.62 279 LYS A N 1
ATOM 2154 C CA . LYS A 1 279 ? -15.777 -6.355 9.503 1.00 94.62 279 LYS A CA 1
ATOM 2155 C C . LYS A 1 279 ? -16.278 -7.427 10.464 1.00 94.62 279 LYS A C 1
ATOM 2157 O O . LYS A 1 279 ? -15.881 -8.588 10.346 1.00 94.62 279 LYS A O 1
ATOM 2162 N N . ILE A 1 280 ? -17.115 -7.031 11.416 1.00 94.88 280 ILE A N 1
ATOM 2163 C CA . ILE A 1 280 ? -17.580 -7.888 12.511 1.00 94.88 280 ILE A CA 1
ATOM 2164 C C . ILE A 1 280 ? -19.114 -7.954 12.581 1.00 94.88 280 ILE A C 1
ATOM 2166 O O . ILE A 1 280 ? -19.800 -7.062 12.075 1.00 94.88 280 ILE A O 1
ATOM 2170 N N . PRO A 1 281 ? -19.679 -8.982 13.235 1.00 94.19 281 PRO A N 1
ATOM 2171 C CA . PRO A 1 281 ? -21.066 -8.952 13.681 1.00 94.19 281 PRO A CA 1
ATOM 2172 C C . PRO A 1 281 ? -21.278 -7.875 14.767 1.00 94.19 281 PRO A C 1
ATOM 2174 O O . PRO A 1 281 ? -20.306 -7.390 15.342 1.00 94.19 281 PRO A O 1
ATOM 2177 N N . PRO A 1 282 ? -22.531 -7.518 15.106 1.00 94.56 282 PRO A N 1
ATOM 2178 C CA . PRO A 1 282 ? -22.824 -6.671 16.265 1.00 94.56 282 PRO A CA 1
ATOM 2179 C C . PRO A 1 282 ? -22.216 -7.233 17.555 1.00 94.56 282 PRO A C 1
ATOM 2181 O O . PRO A 1 282 ? -22.405 -8.414 17.846 1.00 94.56 282 PRO A O 1
ATOM 2184 N N . ILE A 1 283 ? -21.536 -6.403 18.350 1.00 95.62 283 ILE A N 1
ATOM 2185 C CA . ILE A 1 283 ? -20.830 -6.836 19.567 1.00 95.62 283 ILE A CA 1
ATOM 2186 C C . ILE A 1 283 ? -21.802 -7.420 20.593 1.00 95.62 283 ILE A C 1
ATOM 2188 O O . ILE A 1 283 ? -21.494 -8.428 21.230 1.00 95.62 283 ILE A O 1
ATOM 2192 N N . ASN A 1 284 ? -23.008 -6.862 20.714 1.00 95.44 284 ASN A N 1
ATOM 2193 C CA . ASN A 1 284 ? -24.033 -7.352 21.641 1.00 95.44 284 ASN A CA 1
ATOM 2194 C C . ASN A 1 284 ? -24.477 -8.806 21.380 1.00 95.44 284 ASN A C 1
ATOM 2196 O O . ASN A 1 284 ? -24.915 -9.488 22.307 1.00 95.44 284 ASN A O 1
ATOM 2200 N N . ILE A 1 285 ? -24.320 -9.313 20.152 1.00 94.44 285 ILE A N 1
ATOM 2201 C CA . ILE A 1 285 ? -24.669 -10.691 19.764 1.00 94.44 285 ILE A CA 1
ATOM 2202 C C . ILE A 1 285 ? -23.555 -11.396 18.976 1.00 94.44 285 ILE A C 1
ATOM 2204 O O . ILE A 1 285 ? -23.821 -12.346 18.235 1.00 94.44 285 ILE A O 1
ATOM 2208 N N . ILE A 1 286 ? -22.301 -10.962 19.134 1.00 93.44 286 ILE A N 1
ATOM 2209 C CA . ILE A 1 286 ? -21.162 -11.414 18.315 1.00 93.44 286 ILE A CA 1
ATOM 2210 C C . ILE A 1 286 ? -20.916 -12.920 18.393 1.00 93.44 286 ILE A C 1
ATOM 2212 O O . ILE A 1 286 ? -20.426 -13.530 17.450 1.00 93.44 286 ILE A O 1
ATOM 2216 N N . ASN A 1 287 ? -21.311 -13.542 19.500 1.00 91.56 287 ASN A N 1
ATOM 2217 C CA . ASN A 1 287 ? -21.184 -14.971 19.729 1.00 91.56 287 ASN A CA 1
ATOM 2218 C C . ASN A 1 287 ? -22.392 -15.795 19.253 1.00 91.56 287 ASN A C 1
ATOM 2220 O O . ASN A 1 287 ? -22.351 -17.015 19.371 1.00 91.56 287 ASN A O 1
ATOM 2224 N N . LYS A 1 288 ? -23.464 -15.172 18.753 1.00 89.62 288 LYS A N 1
ATOM 2225 C CA . LYS A 1 288 ? -24.712 -15.850 18.348 1.00 89.62 288 LYS A CA 1
ATOM 2226 C C . LYS A 1 288 ? -25.050 -15.689 16.868 1.00 89.62 288 LYS A C 1
ATOM 2228 O O . LYS A 1 288 ? -25.961 -16.349 16.381 1.00 89.62 288 LYS A O 1
ATOM 2233 N N . LYS A 1 289 ? -24.366 -14.800 16.150 1.00 84.25 289 LYS A N 1
ATOM 2234 C CA . LYS A 1 289 ? -24.690 -14.488 14.758 1.00 84.25 289 LYS A CA 1
ATOM 2235 C C . LYS A 1 289 ? -23.809 -15.285 13.799 1.00 84.25 289 LYS A C 1
ATOM 2237 O O . LYS A 1 289 ? -22.591 -15.274 13.941 1.00 84.25 289 LYS A O 1
ATOM 2242 N N . SER A 1 290 ? -24.426 -15.933 12.809 1.00 73.62 290 SER A N 1
ATOM 2243 C CA . SER A 1 290 ? -23.732 -16.654 11.731 1.00 73.62 290 SER A CA 1
ATOM 2244 C C . SER A 1 290 ? -23.143 -15.674 10.713 1.00 73.62 290 SER A C 1
ATOM 2246 O O . SER A 1 290 ? -23.581 -15.607 9.567 1.00 73.62 290 SER A O 1
ATOM 2248 N N . GLU A 1 291 ? -22.180 -14.867 11.141 1.00 77.88 291 GLU A N 1
ATOM 2249 C CA . GLU A 1 291 ? -21.446 -13.950 10.273 1.00 77.88 291 GLU A CA 1
ATOM 2250 C C . GLU A 1 291 ? -19.945 -14.208 10.399 1.00 77.88 291 GLU A C 1
ATOM 2252 O O . GLU A 1 291 ? -19.426 -14.493 11.480 1.00 77.88 291 GLU A O 1
ATOM 2257 N N . HIS A 1 292 ? -19.245 -14.118 9.269 1.00 82.38 292 HIS A N 1
ATOM 2258 C CA . HIS A 1 292 ? -17.798 -14.268 9.223 1.00 82.38 292 HIS A CA 1
ATOM 2259 C C . HIS A 1 292 ? -17.121 -12.959 9.619 1.00 82.38 292 HIS A C 1
ATOM 2261 O O . HIS A 1 292 ? -17.458 -11.897 9.092 1.00 82.38 292 HIS A O 1
ATOM 2267 N N . ILE A 1 293 ? -16.111 -13.048 10.484 1.00 89.62 293 ILE A N 1
ATOM 2268 C CA . ILE A 1 293 ? -15.182 -11.937 10.691 1.00 89.62 293 ILE A CA 1
ATOM 2269 C C . ILE A 1 293 ? -14.182 -11.944 9.539 1.00 89.62 293 ILE A C 1
ATOM 2271 O O . ILE A 1 293 ? -13.428 -12.909 9.376 1.00 89.62 293 ILE A O 1
ATOM 2275 N N . VAL A 1 294 ? -14.189 -10.876 8.742 1.00 90.56 294 VAL A N 1
ATOM 2276 C CA . VAL A 1 294 ? -13.364 -10.746 7.532 1.00 90.56 294 VAL A CA 1
ATOM 2277 C C . VAL A 1 294 ? -12.443 -9.540 7.631 1.00 90.56 294 VAL A C 1
ATOM 2279 O O . VAL A 1 294 ? -12.844 -8.482 8.114 1.00 90.56 294 VAL A O 1
ATOM 2282 N N . SER A 1 295 ? -11.199 -9.701 7.181 1.00 90.62 295 SER A N 1
ATOM 2283 C CA . SER A 1 295 ? -10.245 -8.595 7.107 1.00 90.62 295 SER A CA 1
ATOM 2284 C C . SER A 1 295 ? -10.616 -7.647 5.966 1.00 90.62 295 SER A C 1
ATOM 2286 O O . SER A 1 295 ? -11.042 -8.090 4.900 1.00 90.62 295 SER A O 1
ATOM 2288 N N . ILE A 1 296 ? -10.457 -6.347 6.201 1.00 92.06 296 ILE A N 1
ATOM 2289 C CA . ILE A 1 296 ? -10.722 -5.280 5.231 1.00 92.06 296 ILE A CA 1
ATOM 2290 C C . ILE A 1 296 ? -9.538 -4.309 5.165 1.00 92.06 296 ILE A C 1
ATOM 2292 O O . ILE A 1 296 ? -8.622 -4.360 5.991 1.00 92.06 296 ILE A O 1
ATOM 2296 N N . ASN A 1 297 ? -9.557 -3.393 4.193 1.00 91.12 297 ASN A N 1
ATOM 2297 C CA . ASN A 1 297 ? -8.530 -2.364 4.080 1.00 91.12 297 ASN A CA 1
ATOM 2298 C C . ASN A 1 297 ? -8.538 -1.449 5.317 1.00 91.12 297 ASN A C 1
ATOM 2300 O O . ASN A 1 297 ? -9.477 -0.685 5.545 1.00 91.12 297 ASN A O 1
ATOM 2304 N N . ARG A 1 298 ? -7.458 -1.497 6.104 1.00 92.81 298 ARG A N 1
ATOM 2305 C CA . ARG A 1 298 ? -7.326 -0.696 7.326 1.00 92.81 298 ARG A CA 1
ATOM 2306 C C . ARG A 1 298 ? -7.343 0.804 7.068 1.00 92.81 298 ARG A C 1
ATOM 2308 O O . ARG A 1 298 ? -7.937 1.530 7.853 1.00 92.81 298 ARG A O 1
ATOM 2315 N N . SER A 1 299 ? -6.647 1.274 6.034 1.00 86.31 299 SER A N 1
ATOM 2316 C CA . SER A 1 299 ? -6.506 2.713 5.787 1.00 86.31 299 SER A CA 1
ATOM 2317 C C . SER A 1 299 ? -7.857 3.345 5.476 1.00 86.31 299 SER A C 1
ATOM 2319 O O . SER A 1 299 ? -8.169 4.413 5.992 1.00 86.31 299 SER A O 1
ATOM 2321 N N . GLU A 1 300 ? -8.661 2.662 4.667 1.00 90.69 300 GLU A N 1
ATOM 2322 C CA . GLU A 1 300 ? -10.018 3.080 4.324 1.00 90.69 300 GLU A CA 1
ATOM 2323 C C . GLU A 1 300 ? -10.944 3.031 5.546 1.00 90.69 300 GLU A C 1
ATOM 2325 O O . GLU A 1 300 ? -11.586 4.028 5.878 1.00 90.69 300 GLU A O 1
ATOM 2330 N N . ALA A 1 301 ? -10.942 1.910 6.277 1.00 95.19 301 ALA A N 1
ATOM 2331 C CA . ALA A 1 301 ? -11.740 1.739 7.489 1.00 95.19 301 ALA A CA 1
ATOM 2332 C C . ALA A 1 301 ? -11.423 2.801 8.555 1.00 95.19 301 ALA A C 1
ATOM 2334 O O . ALA A 1 301 ? -12.333 3.383 9.143 1.00 95.19 301 ALA A O 1
ATOM 2335 N N . LEU A 1 302 ? -10.134 3.079 8.781 1.00 95.38 302 LEU A N 1
ATOM 2336 C CA . LEU A 1 302 ? -9.682 4.093 9.731 1.00 95.38 302 LEU A CA 1
ATOM 2337 C C . LEU A 1 302 ? -10.044 5.504 9.269 1.00 95.38 302 LEU A C 1
ATOM 2339 O O . LEU A 1 302 ? -10.525 6.282 10.083 1.00 95.38 302 LEU A O 1
ATOM 2343 N N . SER A 1 303 ? -9.871 5.824 7.983 1.00 93.44 303 SER A N 1
ATOM 2344 C CA . SER A 1 303 ? -10.281 7.122 7.432 1.00 93.44 303 SER A CA 1
ATOM 2345 C C . SER A 1 303 ? -11.766 7.378 7.686 1.00 93.44 303 SER A C 1
ATOM 2347 O O . SER A 1 303 ? -12.129 8.433 8.199 1.00 93.44 303 SER A O 1
ATOM 2349 N N . ARG A 1 304 ? -12.616 6.383 7.404 1.00 94.88 304 ARG A N 1
ATOM 2350 C CA . ARG A 1 304 ? -14.061 6.456 7.652 1.00 94.88 304 ARG A CA 1
ATOM 2351 C C . ARG A 1 304 ? -14.390 6.593 9.140 1.00 94.88 304 ARG A C 1
ATOM 2353 O O . ARG A 1 304 ? -15.272 7.366 9.502 1.00 94.88 304 ARG A O 1
ATOM 2360 N N . PHE A 1 305 ? -13.697 5.845 10.001 1.00 97.56 305 PHE A N 1
ATOM 2361 C CA . PHE A 1 305 ? -13.867 5.940 11.451 1.00 97.56 305 PHE A CA 1
ATOM 2362 C C . PHE A 1 305 ? -13.537 7.345 11.960 1.00 97.56 305 PHE A C 1
ATOM 2364 O O . PHE A 1 305 ? -14.349 7.937 12.664 1.00 97.56 305 PHE A O 1
ATOM 2371 N N . GLU A 1 306 ? -12.372 7.885 11.593 1.00 97.62 306 GLU A N 1
ATOM 2372 C CA . GLU A 1 306 ? -11.922 9.207 12.042 1.00 97.62 306 GLU A CA 1
ATOM 2373 C C . GLU A 1 306 ? -12.852 10.315 11.556 1.00 97.62 306 GLU A C 1
ATOM 2375 O O . GLU A 1 306 ? -13.194 11.209 12.326 1.00 97.62 306 GLU A O 1
ATOM 2380 N N . GLU A 1 307 ? -13.311 10.234 10.308 1.00 96.50 307 GLU A N 1
ATOM 2381 C CA . GLU A 1 307 ? -14.246 11.205 9.750 1.00 96.50 307 GLU A CA 1
ATOM 2382 C C . GLU A 1 307 ? -15.507 11.331 10.617 1.00 96.50 307 GLU A C 1
ATOM 2384 O O . GLU A 1 307 ? -15.876 12.438 11.003 1.00 96.50 307 GLU A O 1
ATOM 2389 N N . ILE A 1 308 ? -16.118 10.202 10.993 1.00 97.50 308 ILE A N 1
ATOM 2390 C CA . ILE A 1 308 ? -17.300 10.168 11.867 1.00 97.50 308 ILE A CA 1
ATOM 2391 C C . ILE A 1 308 ? -16.928 10.571 13.302 1.00 97.50 308 ILE A C 1
ATOM 2393 O O . ILE A 1 308 ? -17.654 11.327 13.954 1.00 97.50 308 ILE A O 1
ATOM 2397 N N . TRP A 1 309 ? -15.779 10.107 13.800 1.00 97.94 309 TRP A N 1
ATOM 2398 C CA . TRP A 1 309 ? -15.295 10.385 15.152 1.00 97.94 309 TRP A CA 1
ATOM 2399 C C . TRP A 1 309 ? -15.209 11.883 15.441 1.00 97.94 309 TRP A C 1
ATOM 2401 O O . TRP A 1 309 ? -15.666 12.332 16.497 1.00 97.94 309 TRP A O 1
ATOM 2411 N N . GLN A 1 310 ? -14.689 12.670 14.496 1.00 97.44 310 GLN A N 1
ATOM 2412 C CA . GLN A 1 310 ? -14.535 14.118 14.663 1.00 97.44 310 GLN A CA 1
ATOM 2413 C C . GLN A 1 310 ? -15.873 14.865 14.777 1.00 97.44 310 GLN A C 1
ATOM 2415 O O . GLN A 1 310 ? -15.936 15.884 15.460 1.00 97.44 310 GLN A O 1
ATOM 2420 N N . ARG A 1 311 ? -16.948 14.356 14.161 1.00 96.44 311 ARG A N 1
ATOM 2421 C CA . ARG A 1 311 ? -18.295 14.971 14.204 1.00 96.44 311 ARG A CA 1
ATOM 2422 C C . ARG A 1 311 ? -19.181 14.418 15.320 1.00 96.44 311 ARG A C 1
ATOM 2424 O O . ARG A 1 311 ? -20.208 15.008 15.649 1.00 96.44 311 ARG A O 1
ATOM 2431 N N . SER A 1 312 ? -18.812 13.270 15.878 1.00 97.12 312 SER A N 1
ATOM 2432 C CA . SER A 1 312 ? -19.571 12.593 16.929 1.00 97.12 312 SER A CA 1
ATOM 2433 C C . SER A 1 312 ? -19.452 13.293 18.289 1.00 97.12 312 SER A C 1
ATOM 2435 O O . SER A 1 312 ? -18.459 13.953 18.601 1.00 97.12 312 SER A O 1
ATOM 2437 N N . THR A 1 313 ? -20.479 13.146 19.129 1.00 97.12 313 THR A N 1
ATOM 2438 C CA . THR A 1 313 ? -20.521 13.759 20.465 1.00 97.12 313 THR A CA 1
ATOM 2439 C C . THR A 1 313 ? -20.047 12.764 21.515 1.00 97.12 313 THR A C 1
ATOM 2441 O O . THR A 1 313 ? -20.578 11.663 21.611 1.00 97.12 313 THR A O 1
ATOM 2444 N N . LYS A 1 314 ? -19.078 13.155 22.34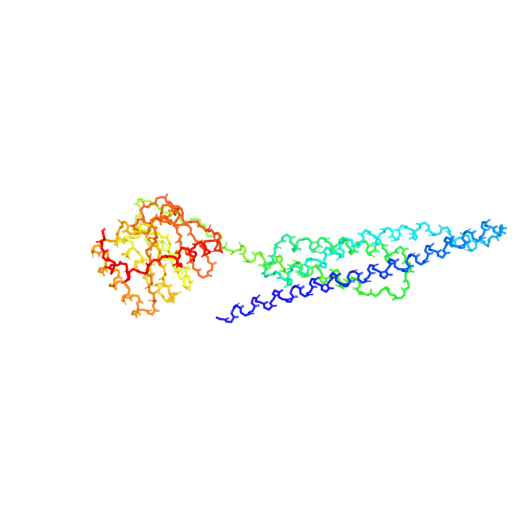4 1.00 97.00 314 LYS A N 1
ATOM 2445 C CA . LYS A 1 314 ? -18.632 12.349 23.489 1.00 97.00 314 LYS A CA 1
ATOM 2446 C C . LYS A 1 314 ? -19.794 12.016 24.432 1.00 97.00 314 LYS A C 1
ATOM 2448 O O . LYS A 1 314 ? -20.568 12.909 24.773 1.00 97.00 314 LYS A O 1
ATOM 2453 N N . TYR A 1 315 ? -19.913 10.753 24.844 1.00 95.69 315 TYR A N 1
ATOM 2454 C CA . TYR A 1 315 ? -21.065 10.253 25.602 1.00 95.69 315 TYR A CA 1
ATOM 2455 C C . TYR A 1 315 ? -21.294 11.009 26.912 1.00 95.69 315 TYR A C 1
ATOM 2457 O O . TYR A 1 315 ? -22.413 11.409 27.215 1.00 95.69 315 TYR A O 1
ATOM 2465 N N . GLU A 1 316 ? -20.223 11.336 27.632 1.00 93.50 316 GLU A N 1
ATOM 2466 C CA . GLU A 1 316 ? -20.277 12.097 28.886 1.00 93.50 316 GLU A CA 1
ATOM 2467 C C . GLU A 1 316 ? -20.806 13.535 28.704 1.00 93.50 316 GLU A C 1
ATOM 2469 O O . GLU A 1 316 ? -21.217 14.187 29.666 1.00 93.50 316 GLU A O 1
ATOM 2474 N N . ASN A 1 317 ? -20.817 14.030 27.463 1.00 92.69 317 ASN A N 1
ATOM 2475 C CA . ASN A 1 317 ? -21.397 15.316 27.085 1.00 92.69 317 ASN A CA 1
ATOM 2476 C C . ASN A 1 317 ? -22.782 15.170 26.431 1.00 92.69 317 ASN A C 1
ATOM 2478 O O . ASN A 1 317 ? -23.469 16.172 26.243 1.00 92.69 317 ASN A O 1
ATOM 2482 N N . TYR A 1 318 ? -23.197 13.952 26.077 1.00 85.44 318 TYR A N 1
ATOM 2483 C CA . TYR A 1 318 ? -24.437 13.688 25.350 1.00 85.44 318 TYR A CA 1
ATOM 2484 C C . TYR A 1 318 ? -25.675 13.918 26.231 1.00 85.44 318 TYR A C 1
ATOM 2486 O O . TYR A 1 318 ? -26.570 14.668 25.846 1.00 85.44 318 TYR A O 1
ATOM 2494 N N . ASN A 1 319 ? -25.669 13.398 27.463 1.00 69.19 319 ASN A N 1
ATOM 2495 C CA . ASN A 1 319 ? -26.788 13.516 28.414 1.00 69.19 319 ASN A CA 1
ATOM 2496 C C . ASN A 1 319 ? -26.974 14.927 29.010 1.00 69.19 319 ASN A C 1
ATOM 2498 O O . ASN A 1 319 ? -27.934 15.170 29.734 1.00 69.19 319 ASN A O 1
ATOM 2502 N N . LYS A 1 320 ? -26.075 15.877 28.714 1.00 59.78 320 LYS A N 1
ATOM 2503 C CA . LYS A 1 320 ? -26.158 17.267 29.203 1.00 59.78 320 LYS A CA 1
ATOM 2504 C C . LYS A 1 320 ? -26.939 18.199 28.273 1.00 59.78 320 LYS A C 1
ATOM 2506 O O . LYS A 1 320 ? -27.109 19.372 28.601 1.00 59.78 320 LYS A O 1
ATOM 2511 N N . LYS A 1 321 ? -27.398 17.721 27.111 1.00 49.56 321 LYS A N 1
ATOM 2512 C CA . LYS A 1 321 ? -28.274 18.512 26.241 1.00 49.56 321 LYS A CA 1
ATOM 2513 C C . LYS A 1 321 ? -29.705 18.460 26.792 1.00 49.56 321 LYS A C 1
ATOM 2515 O O . LYS A 1 321 ? -30.227 17.358 26.944 1.00 49.56 321 LYS A O 1
ATOM 2520 N N . PRO A 1 322 ? -30.354 19.605 27.079 1.00 42.53 322 PRO A N 1
ATOM 2521 C CA . PRO A 1 322 ? -31.775 19.599 27.399 1.00 42.53 322 PRO A CA 1
ATOM 2522 C C . PRO A 1 322 ? -32.522 19.001 26.205 1.00 42.53 322 PRO A C 1
ATOM 2524 O O . PRO A 1 322 ? -32.344 19.466 25.075 1.00 42.53 322 PRO A O 1
ATOM 2527 N N . GLN A 1 323 ? -33.304 17.948 26.447 1.00 46.28 323 GLN A N 1
ATOM 2528 C CA . GLN A 1 323 ? -34.250 17.441 25.457 1.00 46.28 323 GLN A CA 1
ATOM 2529 C C . GLN A 1 323 ? -35.216 18.591 25.149 1.00 46.28 323 GLN A C 1
ATOM 2531 O O . GLN A 1 323 ? -35.930 19.048 26.041 1.00 46.28 323 GLN A O 1
ATOM 2536 N N . LYS A 1 324 ? -35.126 19.133 23.933 1.00 40.62 324 LYS A N 1
ATOM 2537 C CA . LYS A 1 324 ? -36.093 20.096 23.404 1.00 40.62 324 LYS A CA 1
ATOM 2538 C C . LYS A 1 324 ? -37.288 19.354 22.840 1.00 40.62 324 LYS A C 1
ATOM 2540 O O . LYS A 1 324 ? -37.049 18.307 22.200 1.00 40.62 324 LYS A O 1
#

Secondary structure (DSSP, 8-state):
-HHHHHHHHHHHHHHHHHHHHHHHHHHHHHHHHHHHHHHHHHHHHHHHHHHHTT----HHHHHHHHTHHHHHHHHHHHHHHHHHHHHHHHHHHHHHH-S---HHHHHHHHHHHHHHHHHHHHHHHH----TT--SHHHHHHHHHHHHHHHHHHHHHHHH-S-----B---TT-HHHHHHHIIIIIGGG--SSEEEE-TT--HHHHHHHHHHHTT-GGG-SEEEEEE-GGG--HHHHHHHHHHHHHHHHTT-EEEEEEPPHHHHHH----EEE-SS-EEE---GGGTTTS---BEEE-HHHHHHHHHHHHHHSEEHHHHTTS---

Sequence (324 aa):
MQDNLSKGSNHAILAYSALLAGFIAMLSDFYYMQILSYSVGLVKGITSMITEYNITPSNTLLASLSESSAVVIAVHITYVMLPFALIMFAIGAIWLLGKQSYRVLGIGLIFSSVVFGMLLGVLNTDFYLGPIRGLGPFLGVALGIIAGSLELSYSSRRHSTHSARPININPDTPYSNMLVLSRKFFAKLSGDMSILDMHFDNKAVENLLLLLNGNEQGHSLVRVLTSANRLGSHFERSYFDFKEELSNKGVSLELRVMSDTDAQQQHERLIIDSQSAYKIPPINIINKKSEHIVSINRSEALSRFEEIWQRSTKYENYNKKPQK

Mean predicted aligned error: 11.41 Å

Solvent-accessible surface area (backbone atoms only — not comparable to full-atom values): 16881 Å² total; per-residue (Å²): 118,69,71,63,56,56,57,55,54,56,51,52,54,38,14,50,37,19,27,50,12,9,49,37,31,42,55,44,37,54,50,51,40,51,54,38,49,51,52,52,50,52,52,52,52,52,54,50,51,34,63,76,69,69,53,83,74,53,73,68,55,51,52,62,56,63,52,45,63,59,49,54,51,50,39,52,50,34,64,63,36,42,61,31,20,50,51,27,25,50,51,9,49,48,38,64,77,34,98,65,83,52,64,68,55,21,53,50,28,29,52,31,22,52,54,37,46,51,56,51,44,56,50,57,75,77,43,91,80,61,88,77,75,52,65,59,49,56,49,14,27,51,34,17,36,51,32,16,53,50,46,45,53,53,51,51,58,66,65,59,58,70,82,58,72,62,51,79,36,53,47,93,40,38,70,60,31,44,54,49,41,19,68,66,48,46,57,69,50,39,42,49,33,40,36,37,33,66,67,51,30,55,53,17,54,57,42,49,49,61,33,39,62,95,39,50,91,41,32,56,34,42,38,38,39,23,32,65,94,51,67,49,80,70,27,55,56,55,50,52,55,50,37,50,57,35,45,78,66,64,20,47,66,47,50,26,32,42,50,72,70,58,45,71,72,50,85,74,28,38,44,32,37,69,86,47,22,30,39,45,60,56,58,49,46,46,35,50,42,80,45,61,37,39,76,50,66,38,69,60,54,48,52,56,48,50,60,51,55,76,74,26,43,47,48,92,61,52,83,72,56,80,87,125

Radius of gyration: 32.72 Å; Cα contacts (8 Å, |Δi|>4): 445; chains: 1; bounding box: 75×43×95 Å

Nearest PDB structures (foldseek):
  1r0d-assembly3_D  TM=4.475E-01  e=7.870E+00  Homo sapiens